Protein AF-U2HHN0-F1 (afdb_monomer_lite)

Radius of gyration: 16.32 Å; chains: 1; bounding box: 42×35×41 Å

Foldseek 3Di:
DQDAFLCLVASVCLVVQVVCVVVVHFGPCVVVVLLVVLLVCQQVVVAALSPDPDSSSSNLLVVLLCQQCVPVLVHNCLVVQLVVVVVVVVVVVVPDDDDDDDDPVPPPDDPDRARLVVLLVSQLSSCVSSLENCLVVCSSRCNQPADWDWGDDVDIGIHHHHPVSSVVSNVSSVVSVGHHRPDRSSPDDD

Secondary structure (DSSP, 8-state):
----TT-TTTTTHHHHHHHHHHTTPPPHHHHTTHHHHHIIIIITTT--GGG-S-HHHHHHHHHHHHHHHHTTT--TTHHHHHHHHHHHHHHHHTT------S-TTSSTTSS---HHHHHHHHHHHHHHHHTB--HHHHHHTTTT--EEEEEESSSEEEEEE-HHHHHHHHHHHHTTTPBPPSS-GGG---

Organism: NCBI:txid1346330

InterPro domains:
  IPR031161 Peptidase family M60 domain [PF13402] (3-142)
  IPR031161 Peptidase family M60 domain [PS51723] (1-70)
  IPR042279 Peptidase M60, enhancin-like domain 3 [G3DSA:1.10.390.30] (1-190)

pLDDT: mean 88.91, std 15.37, range [38.66, 98.62]

Structure (mmCIF, N/CA/C/O backbone):
data_AF-U2HHN0-F1
#
_entry.id   AF-U2HHN0-F1
#
loop_
_atom_site.group_PDB
_atom_site.id
_atom_site.type_symbol
_atom_site.label_atom_id
_atom_site.label_alt_id
_atom_site.label_comp_id
_atom_site.label_asym_id
_atom_site.label_entity_id
_atom_site.label_seq_id
_atom_site.pdbx_PDB_ins_code
_atom_site.Cartn_x
_atom_site.Cartn_y
_atom_site.Cartn_z
_atom_site.occupancy
_atom_site.B_iso_or_equiv
_atom_site.auth_seq_id
_atom_site.auth_comp_id
_atom_site.auth_asym_id
_atom_site.auth_atom_id
_atom_site.pdbx_PDB_model_num
ATOM 1 N N . MET A 1 1 ? 12.472 -4.824 2.414 1.00 63.22 1 MET A N 1
ATOM 2 C CA . MET A 1 1 ? 12.508 -3.750 3.436 1.00 63.22 1 MET A CA 1
ATOM 3 C C . MET A 1 1 ? 11.215 -2.965 3.314 1.00 63.22 1 MET A C 1
ATOM 5 O O . MET A 1 1 ? 10.814 -2.698 2.191 1.00 63.22 1 MET A O 1
ATOM 9 N N . PHE A 1 2 ? 10.561 -2.623 4.426 1.00 73.75 2 PHE A N 1
ATOM 10 C CA . PHE A 1 2 ? 9.357 -1.779 4.438 1.00 73.75 2 PHE A CA 1
ATOM 11 C C . PHE A 1 2 ? 9.736 -0.289 4.480 1.00 73.75 2 PHE A C 1
ATOM 13 O O . PHE A 1 2 ? 9.427 0.418 5.430 1.00 73.75 2 PHE A O 1
ATOM 20 N N . ASN A 1 3 ? 10.536 0.131 3.502 1.00 75.38 3 ASN A N 1
ATOM 21 C CA . ASN A 1 3 ? 10.875 1.520 3.198 1.00 75.38 3 ASN A CA 1
ATOM 22 C C . ASN A 1 3 ? 11.617 1.523 1.848 1.00 75.38 3 ASN A C 1
ATOM 24 O O . ASN A 1 3 ? 12.488 0.674 1.630 1.00 75.38 3 ASN A O 1
ATOM 28 N N . TRP A 1 4 ? 11.263 2.434 0.949 1.00 82.00 4 TRP A N 1
ATOM 29 C CA . TRP A 1 4 ? 11.909 2.662 -0.347 1.00 82.00 4 TRP A CA 1
ATOM 30 C C . TRP A 1 4 ? 11.701 4.120 -0.768 1.00 82.00 4 TRP A C 1
ATOM 32 O O . TRP A 1 4 ? 10.911 4.819 -0.141 1.00 82.00 4 TRP A O 1
ATOM 42 N N . GLY A 1 5 ? 12.402 4.587 -1.808 1.00 78.19 5 GLY A N 1
ATOM 43 C CA . GLY A 1 5 ? 12.304 5.984 -2.247 1.00 78.19 5 GLY A CA 1
ATOM 44 C C . GLY A 1 5 ? 10.850 6.426 -2.451 1.00 78.19 5 GLY A C 1
ATOM 45 O O . GLY A 1 5 ? 10.124 5.800 -3.224 1.00 78.19 5 GLY A O 1
ATOM 46 N N . GLY A 1 6 ? 10.433 7.468 -1.728 1.00 75.69 6 GLY A N 1
ATOM 47 C CA . GLY A 1 6 ? 9.062 7.980 -1.668 1.00 75.69 6 GLY A CA 1
ATOM 48 C C . GLY A 1 6 ? 8.271 7.588 -0.410 1.00 75.69 6 GLY A C 1
ATOM 49 O O . GLY A 1 6 ? 7.128 8.033 -0.270 1.00 75.69 6 GLY A O 1
ATOM 50 N N . LEU A 1 7 ? 8.844 6.779 0.492 1.00 83.12 7 LEU A N 1
ATOM 51 C CA . LEU A 1 7 ? 8.233 6.357 1.760 1.00 83.12 7 LEU A CA 1
ATOM 52 C C . LEU A 1 7 ? 8.934 6.881 3.023 1.00 83.12 7 LEU A C 1
ATOM 54 O O . LEU A 1 7 ? 8.451 6.578 4.118 1.00 83.12 7 LEU A O 1
ATOM 58 N N . GLY A 1 8 ? 10.003 7.676 2.910 1.00 74.75 8 GLY A N 1
ATOM 59 C CA . GLY A 1 8 ? 10.789 8.162 4.049 1.00 74.75 8 GLY A CA 1
ATOM 60 C C . GLY A 1 8 ? 9.949 8.835 5.140 1.00 74.75 8 GLY A C 1
ATOM 61 O O . GLY A 1 8 ? 10.178 8.599 6.325 1.00 74.75 8 GLY A O 1
ATOM 62 N N . GLU A 1 9 ? 8.921 9.583 4.735 1.00 78.69 9 GLU A N 1
ATOM 63 C CA . GLU A 1 9 ? 7.975 10.279 5.624 1.00 78.69 9 GLU A CA 1
ATOM 64 C C . GLU A 1 9 ? 6.594 9.608 5.711 1.00 78.69 9 GLU A C 1
ATOM 66 O O . GLU A 1 9 ? 5.670 10.143 6.322 1.00 78.69 9 GLU A O 1
ATOM 71 N N . VAL A 1 10 ? 6.421 8.445 5.081 1.00 84.50 10 VAL A N 1
ATOM 72 C CA . VAL A 1 10 ? 5.138 7.732 5.019 1.00 84.50 10 VAL A CA 1
ATOM 73 C C . VAL A 1 10 ? 5.180 6.494 5.908 1.00 84.50 10 VAL A C 1
ATOM 75 O O . VAL A 1 10 ? 4.374 6.368 6.827 1.00 84.50 10 VAL A O 1
ATOM 78 N N . SER A 1 11 ? 6.125 5.572 5.684 1.00 82.75 11 SER A N 1
ATOM 79 C CA . SER A 1 11 ? 6.101 4.249 6.331 1.00 82.75 11 SER A CA 1
ATOM 80 C C . SER A 1 11 ? 6.275 4.309 7.849 1.00 82.75 11 SER A C 1
ATOM 82 O O . SER A 1 11 ? 5.738 3.471 8.570 1.00 82.75 11 SER A O 1
ATOM 84 N N . ASN A 1 12 ? 6.994 5.314 8.352 1.00 84.94 12 ASN A N 1
ATOM 85 C CA . ASN A 1 12 ? 7.186 5.542 9.784 1.00 84.94 12 ASN A CA 1
ATOM 86 C C . ASN A 1 12 ? 5.882 5.944 10.494 1.00 84.94 12 ASN A C 1
ATOM 88 O O . ASN A 1 12 ? 5.679 5.574 11.650 1.00 84.94 12 ASN A O 1
ATOM 92 N N . ASN A 1 13 ? 4.976 6.642 9.803 1.00 91.12 13 ASN A N 1
ATOM 93 C CA . ASN A 1 13 ? 3.704 7.074 10.378 1.00 91.12 13 ASN A CA 1
ATOM 94 C C . ASN A 1 13 ? 2.740 5.907 10.641 1.00 91.12 13 ASN A C 1
ATOM 96 O O . ASN A 1 13 ? 1.817 6.073 11.433 1.00 91.12 13 ASN A O 1
ATOM 100 N N . LEU A 1 14 ? 2.976 4.715 10.076 1.00 92.56 14 LEU A N 1
ATOM 101 C CA . LEU A 1 14 ? 2.225 3.506 10.434 1.00 92.56 14 LEU A CA 1
ATOM 102 C C . LEU A 1 14 ? 2.302 3.228 11.945 1.00 92.56 14 LEU A C 1
ATOM 104 O O . LEU A 1 14 ? 1.287 2.969 12.590 1.00 92.56 14 LEU A O 1
ATOM 108 N N . PHE A 1 15 ? 3.501 3.342 12.522 1.00 93.06 15 PHE A N 1
ATOM 109 C CA . PHE A 1 15 ? 3.710 3.160 13.958 1.00 93.06 15 PHE A CA 1
ATOM 110 C C . PHE A 1 15 ? 3.057 4.283 14.767 1.00 93.06 15 PHE A C 1
ATOM 112 O O . PHE A 1 15 ? 2.483 4.028 15.823 1.00 93.06 15 PHE A O 1
ATOM 119 N N . SER A 1 16 ? 3.100 5.519 14.261 1.00 93.75 16 SER A N 1
ATOM 120 C CA . SER A 1 16 ? 2.429 6.657 14.892 1.00 93.75 16 SER A CA 1
ATOM 121 C C . SER A 1 16 ? 0.918 6.444 14.975 1.00 93.75 16 SER A C 1
ATOM 123 O O . SER A 1 16 ? 0.351 6.632 16.047 1.00 93.75 16 SER A O 1
ATOM 125 N N . LEU A 1 17 ? 0.272 5.985 13.894 1.00 94.88 17 LEU A N 1
ATOM 126 C CA . LEU A 1 17 ? -1.161 5.671 13.908 1.00 94.88 17 LEU A CA 1
ATOM 127 C C . LEU A 1 17 ? -1.489 4.544 14.892 1.00 94.88 17 LEU A C 1
ATOM 129 O O . LEU A 1 17 ? -2.453 4.662 15.649 1.00 94.88 17 LEU A O 1
ATOM 133 N N . TYR A 1 18 ? -0.658 3.497 14.936 1.00 92.81 18 TYR A N 1
ATOM 134 C CA . TYR A 1 18 ? -0.809 2.401 15.893 1.00 92.81 18 TYR A CA 1
ATOM 135 C C . TYR A 1 18 ? -0.787 2.898 17.342 1.00 92.81 18 TYR A C 1
ATOM 137 O O . TYR A 1 18 ? -1.695 2.594 18.116 1.00 92.81 18 TYR A O 1
ATOM 145 N N . VAL A 1 19 ? 0.202 3.720 17.703 1.00 94.25 19 VAL A N 1
ATOM 146 C CA . VAL A 1 19 ? 0.313 4.293 19.053 1.00 94.25 19 VAL A CA 1
ATOM 147 C C . VAL A 1 19 ? -0.873 5.208 19.364 1.00 94.25 19 VAL A C 1
ATOM 149 O O . VAL A 1 19 ? -1.491 5.058 20.417 1.00 94.25 19 VAL A O 1
ATOM 152 N N . THR A 1 20 ? -1.243 6.112 18.455 1.00 93.50 20 THR A N 1
ATOM 153 C CA . THR A 1 20 ? -2.389 7.017 18.641 1.00 93.50 20 THR A CA 1
ATOM 154 C C . THR A 1 20 ? -3.674 6.242 18.928 1.00 93.50 20 THR A C 1
ATOM 156 O O . THR A 1 20 ? -4.353 6.525 19.919 1.00 93.50 20 THR A O 1
ATOM 159 N N . ARG A 1 21 ? -3.968 5.216 18.123 1.00 93.81 21 ARG A N 1
ATOM 160 C CA . ARG A 1 21 ? -5.169 4.394 18.292 1.00 93.81 21 ARG A CA 1
ATOM 161 C C . ARG A 1 21 ? -5.117 3.517 19.540 1.00 93.81 21 ARG A C 1
ATOM 163 O O . ARG A 1 21 ? -6.152 3.309 20.166 1.00 93.81 21 ARG A O 1
ATOM 170 N N . SER A 1 22 ? -3.930 3.066 19.957 1.00 93.06 22 SER A N 1
ATOM 171 C CA . SER A 1 22 ? -3.757 2.316 21.212 1.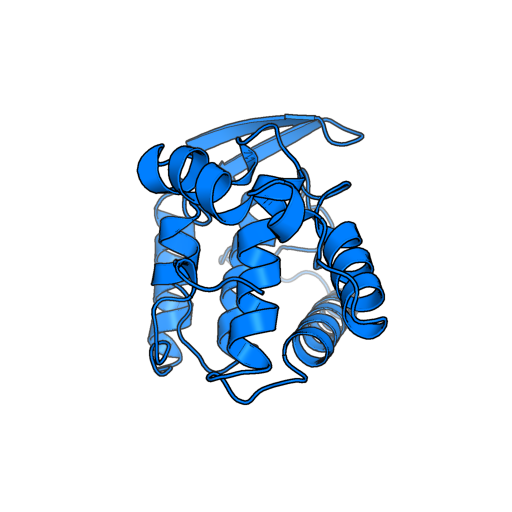00 93.06 22 SER A CA 1
ATOM 172 C C . SER A 1 22 ? -4.127 3.126 22.462 1.00 93.06 22 SER A C 1
ATOM 174 O O . SER A 1 22 ? -4.481 2.547 23.484 1.00 93.06 22 SER A O 1
ATOM 176 N N . PHE A 1 23 ? -4.104 4.460 22.366 1.00 94.56 23 PHE A N 1
ATOM 177 C CA . PHE A 1 23 ? -4.587 5.380 23.399 1.00 94.56 23 PHE A CA 1
ATOM 178 C C . PHE A 1 23 ? -6.033 5.848 23.174 1.00 94.56 23 PHE A C 1
ATOM 180 O O . PHE A 1 23 ? -6.445 6.844 23.763 1.00 94.56 23 PHE A O 1
ATOM 187 N N . ASN A 1 24 ? -6.800 5.158 22.323 1.00 93.31 24 ASN A N 1
ATOM 188 C CA . ASN A 1 24 ? -8.188 5.485 21.985 1.00 93.31 24 ASN A CA 1
ATOM 189 C C . ASN A 1 24 ? -8.381 6.885 21.373 1.00 93.31 24 ASN A C 1
ATOM 191 O O . ASN A 1 24 ? -9.491 7.418 21.392 1.00 93.31 24 ASN A O 1
ATOM 195 N N . ASN A 1 25 ? -7.326 7.473 20.805 1.00 95.50 25 ASN A N 1
ATOM 196 C CA . ASN A 1 25 ? -7.433 8.722 20.062 1.00 95.50 25 ASN A CA 1
ATOM 197 C C . ASN A 1 25 ? -7.781 8.435 18.594 1.00 95.50 25 ASN A C 1
ATOM 199 O O . ASN A 1 25 ? -7.335 7.414 18.053 1.00 95.50 25 ASN A O 1
ATOM 203 N N . PRO A 1 26 ? -8.532 9.329 17.929 1.00 93.81 26 PRO A N 1
ATOM 204 C CA . PRO A 1 26 ? -8.746 9.229 16.492 1.00 93.81 26 PRO A CA 1
ATOM 205 C C . PRO A 1 26 ? -7.405 9.312 15.756 1.00 93.81 26 PRO A C 1
ATOM 207 O O . PRO A 1 26 ? -6.495 10.047 16.152 1.00 93.81 26 PRO A O 1
ATOM 210 N N . THR A 1 27 ? -7.252 8.533 14.688 1.00 96.56 27 THR A N 1
ATOM 211 C CA . THR A 1 27 ? -6.043 8.603 13.870 1.00 96.56 27 THR A CA 1
ATOM 212 C C . THR A 1 27 ? -6.050 9.867 13.027 1.00 96.56 27 THR A C 1
ATOM 214 O O . THR A 1 27 ? -7.090 10.331 12.558 1.00 96.56 27 THR A O 1
ATOM 217 N N . ARG A 1 28 ? -4.856 10.405 12.763 1.00 95.12 28 ARG A N 1
ATOM 218 C CA . ARG A 1 28 ? -4.706 11.626 11.965 1.00 95.12 28 ARG A CA 1
ATOM 219 C C . ARG A 1 28 ? -5.345 11.510 10.578 1.00 95.12 28 ARG A C 1
ATOM 221 O O . ARG A 1 28 ? -5.927 12.476 10.102 1.00 95.12 28 ARG A O 1
ATOM 228 N N . ILE A 1 29 ? -5.276 10.329 9.959 1.00 97.12 29 ILE A N 1
ATOM 229 C CA . ILE A 1 29 ? -5.897 10.077 8.652 1.00 97.12 29 ILE A CA 1
ATOM 230 C C . ILE A 1 29 ? -7.434 10.092 8.705 1.00 97.12 29 ILE A C 1
ATOM 232 O O . ILE A 1 29 ? -8.065 10.461 7.715 1.00 97.12 29 ILE A O 1
ATOM 236 N N . SER A 1 30 ? -8.036 9.735 9.845 1.00 96.44 30 SER A N 1
ATOM 237 C CA . SER A 1 30 ? -9.480 9.840 10.071 1.00 96.44 30 SER A CA 1
ATOM 238 C C . SER A 1 30 ? -9.877 11.304 10.283 1.00 96.44 30 SER A C 1
ATOM 240 O O . SER A 1 30 ? -10.727 11.826 9.562 1.00 96.44 30 SER A O 1
ATOM 242 N N . GLU A 1 31 ? -9.171 12.022 11.166 1.00 96.94 31 GLU A N 1
ATOM 243 C CA . GLU A 1 31 ? -9.446 13.438 11.473 1.00 96.94 31 GLU A CA 1
ATOM 244 C C . GLU A 1 31 ? -9.306 14.365 10.258 1.00 96.94 31 GLU A C 1
ATOM 246 O O . GLU A 1 31 ? -10.073 15.313 10.097 1.00 96.94 31 GLU A O 1
ATOM 251 N N . GLN A 1 32 ? -8.329 14.097 9.391 1.00 96.56 32 GLN A N 1
ATOM 252 C CA . GLN A 1 32 ? -8.065 14.898 8.194 1.00 96.56 32 GLN A CA 1
ATOM 253 C C . GLN A 1 32 ? -8.883 14.447 6.972 1.00 96.56 32 GLN A C 1
ATOM 255 O O . GLN A 1 32 ? -8.819 15.086 5.921 1.00 96.56 32 GLN A O 1
ATOM 260 N N . GLY A 1 33 ? -9.663 13.365 7.087 1.00 97.69 33 GLY A N 1
ATOM 261 C CA . GLY A 1 33 ? -10.465 12.827 5.987 1.00 97.69 33 GLY A CA 1
ATOM 262 C C . GLY A 1 33 ? -9.639 12.173 4.874 1.00 97.69 33 GLY A C 1
ATOM 263 O O . GLY A 1 33 ? -10.113 12.084 3.736 1.00 97.69 33 GLY A O 1
ATOM 264 N N . ASN A 1 34 ? -8.428 11.693 5.183 1.00 98.25 34 ASN A N 1
ATOM 265 C CA . ASN A 1 34 ? -7.489 11.174 4.189 1.00 98.25 34 ASN A CA 1
ATOM 266 C C . ASN A 1 34 ? -8.011 9.945 3.441 1.00 98.25 34 ASN A C 1
ATOM 268 O O . ASN A 1 34 ? -7.653 9.752 2.286 1.00 98.25 34 ASN A O 1
ATOM 272 N N . TYR A 1 35 ? -8.889 9.131 4.036 1.00 98.38 35 TYR A N 1
ATOM 273 C CA . TYR A 1 35 ? -9.512 8.006 3.324 1.00 98.38 35 TYR A CA 1
ATOM 274 C C . TYR A 1 35 ? -10.245 8.456 2.058 1.00 98.38 35 TYR A C 1
ATOM 276 O O . TYR A 1 35 ? -10.087 7.863 0.988 1.00 98.38 35 TYR A O 1
ATOM 284 N N . LYS A 1 36 ? -11.024 9.538 2.172 1.00 98.12 36 LYS A N 1
ATOM 285 C CA . LYS A 1 36 ? -11.777 10.105 1.054 1.00 98.12 36 LYS A CA 1
ATOM 286 C C . LYS A 1 36 ? -10.828 10.725 0.033 1.00 98.12 36 LYS A C 1
ATOM 288 O O . LYS A 1 36 ? -10.924 10.408 -1.149 1.00 98.12 36 LYS A O 1
ATOM 293 N N . THR A 1 37 ? -9.893 11.562 0.481 1.00 98.06 37 THR A N 1
ATOM 294 C CA . THR A 1 37 ? -8.978 12.259 -0.433 1.00 98.06 37 THR A CA 1
ATOM 295 C C . THR A 1 37 ? -8.007 11.307 -1.123 1.00 98.06 37 THR A C 1
ATOM 297 O O . THR A 1 37 ? -7.728 11.500 -2.301 1.00 98.06 37 THR A O 1
ATOM 300 N N . ALA A 1 38 ? -7.540 10.249 -0.454 1.00 98.12 38 ALA A N 1
ATOM 301 C CA . ALA A 1 38 ? -6.720 9.209 -1.068 1.00 98.12 38 ALA A CA 1
ATOM 302 C C . ALA A 1 38 ? -7.496 8.459 -2.155 1.00 98.12 38 ALA A C 1
ATOM 304 O O . ALA A 1 38 ? -6.960 8.226 -3.234 1.00 98.12 38 ALA A O 1
ATOM 305 N N . LYS A 1 39 ? -8.770 8.127 -1.918 1.00 98.19 39 LYS A N 1
ATOM 306 C CA . LYS A 1 39 ? -9.619 7.525 -2.952 1.00 98.19 39 LYS A CA 1
ATOM 307 C C . LYS A 1 39 ? -9.786 8.456 -4.157 1.00 98.19 39 LYS A C 1
ATOM 309 O O . LYS A 1 39 ? -9.496 8.044 -5.274 1.00 98.19 39 LYS A O 1
ATOM 314 N N . GLU A 1 40 ? -10.183 9.705 -3.928 1.00 98.25 40 GLU A N 1
ATOM 315 C CA . GLU A 1 40 ? -10.438 10.680 -4.999 1.00 98.25 40 GLU A CA 1
ATOM 316 C C . GLU A 1 40 ? -9.171 11.016 -5.804 1.00 98.25 40 GLU A C 1
ATOM 318 O O . GLU A 1 40 ? -9.214 11.117 -7.028 1.00 98.25 40 GLU A O 1
ATOM 323 N N . LYS A 1 41 ? -8.025 11.185 -5.137 1.00 98.19 41 LYS A N 1
ATOM 324 C CA . LYS A 1 41 ? -6.779 11.591 -5.802 1.00 98.19 41 LYS A CA 1
ATOM 325 C C . LYS A 1 41 ? -6.000 10.425 -6.394 1.00 98.19 41 LYS A C 1
ATOM 327 O O . LYS A 1 41 ? -5.492 10.554 -7.502 1.00 98.19 41 LYS A O 1
ATOM 332 N N . ILE A 1 42 ? -5.888 9.310 -5.670 1.00 98.38 42 ILE A N 1
ATOM 333 C CA . ILE A 1 42 ? -5.033 8.185 -6.071 1.00 98.38 42 ILE A CA 1
ATOM 334 C C . ILE A 1 42 ? -5.826 7.189 -6.913 1.00 98.38 42 ILE A C 1
ATOM 336 O O . ILE A 1 42 ? -5.452 6.924 -8.053 1.00 98.38 42 ILE A O 1
ATOM 340 N N . ILE A 1 43 ? -6.932 6.666 -6.372 1.00 98.19 43 ILE A N 1
ATOM 341 C CA . ILE A 1 43 ? -7.709 5.605 -7.031 1.00 98.19 43 ILE A CA 1
ATOM 342 C C . ILE A 1 43 ? -8.456 6.169 -8.243 1.00 98.19 43 ILE A C 1
ATOM 344 O O . ILE A 1 43 ? -8.257 5.705 -9.367 1.00 98.19 43 ILE A O 1
ATOM 348 N N . ASP A 1 44 ? -9.288 7.192 -8.036 1.00 98.12 44 ASP A N 1
ATOM 349 C CA . ASP A 1 44 ? -10.097 7.775 -9.112 1.00 98.12 44 ASP A CA 1
ATOM 350 C C . ASP A 1 44 ? -9.215 8.551 -10.106 1.00 98.12 44 ASP A C 1
ATOM 352 O O . ASP A 1 44 ? -9.464 8.529 -11.315 1.00 98.12 44 ASP A O 1
ATOM 356 N N . GLY A 1 45 ? -8.133 9.163 -9.610 1.00 97.50 45 GLY A N 1
ATOM 357 C CA . GLY A 1 45 ? -7.100 9.807 -10.423 1.00 97.50 45 GLY A CA 1
ATOM 358 C C . GLY A 1 45 ? -6.206 8.840 -11.209 1.00 97.50 45 GLY A C 1
ATOM 359 O O . GLY A 1 45 ? -5.520 9.281 -12.130 1.00 97.50 45 GLY A O 1
ATOM 360 N N . LYS A 1 46 ? -6.233 7.533 -10.898 1.00 97.69 46 LYS A N 1
ATOM 361 C CA . LYS A 1 46 ? -5.446 6.469 -11.555 1.00 97.69 46 LYS A CA 1
ATOM 362 C C . LYS A 1 46 ? -3.942 6.756 -11.615 1.00 97.69 46 LYS A C 1
ATOM 364 O O . LYS A 1 46 ? -3.281 6.452 -12.609 1.00 97.69 46 LYS A O 1
ATOM 369 N N . ILE A 1 47 ? -3.406 7.340 -10.550 1.00 97.38 47 ILE A N 1
ATOM 370 C CA . ILE A 1 47 ? -1.972 7.606 -10.401 1.00 97.38 47 ILE A CA 1
ATOM 371 C C . ILE A 1 47 ? -1.324 6.541 -9.516 1.00 97.38 47 ILE A C 1
ATOM 373 O O . ILE A 1 47 ? -2.001 5.846 -8.756 1.00 97.38 47 ILE A O 1
ATOM 377 N N . SER A 1 48 ? 0.004 6.428 -9.565 1.00 97.38 48 SER A N 1
ATOM 378 C CA . SER A 1 48 ? 0.727 5.745 -8.491 1.00 97.38 48 SER A CA 1
ATOM 379 C C . SER A 1 48 ? 0.499 6.488 -7.177 1.00 97.38 48 SER A C 1
ATOM 381 O O . SER A 1 48 ? 0.611 7.715 -7.151 1.00 97.38 48 SER A O 1
ATOM 383 N N . PHE A 1 49 ? 0.257 5.779 -6.069 1.00 96.50 49 PHE A N 1
ATOM 384 C CA . PHE A 1 49 ? 0.191 6.435 -4.759 1.00 96.50 49 PHE A CA 1
ATOM 385 C C . PHE A 1 49 ? 1.457 7.265 -4.474 1.00 96.50 49 PHE A C 1
ATOM 387 O O . PHE A 1 49 ? 1.354 8.330 -3.881 1.00 96.50 49 PHE A O 1
ATOM 394 N N . LEU A 1 50 ? 2.634 6.851 -4.966 1.00 95.69 50 LEU A N 1
ATOM 395 C CA . LEU A 1 50 ? 3.893 7.596 -4.809 1.00 95.69 50 LEU A CA 1
ATOM 396 C C . LEU A 1 50 ? 3.874 8.992 -5.454 1.00 95.69 50 LEU A C 1
ATOM 398 O O . LEU A 1 50 ? 4.703 9.824 -5.097 1.00 95.69 50 LEU A O 1
ATOM 402 N N . GLN A 1 51 ? 2.958 9.251 -6.389 1.00 95.44 51 GLN A N 1
ATOM 403 C CA . GLN A 1 51 ? 2.809 10.549 -7.045 1.00 95.44 51 GLN A CA 1
ATOM 404 C C . GLN A 1 51 ? 1.909 11.517 -6.262 1.00 95.44 51 GLN A C 1
ATOM 406 O O . GLN A 1 51 ? 1.895 12.705 -6.585 1.00 95.44 51 GLN A O 1
ATOM 411 N N . ASP A 1 52 ? 1.155 11.054 -5.255 1.00 96.31 52 ASP A N 1
ATOM 412 C CA . ASP A 1 52 ? 0.355 11.962 -4.431 1.00 96.31 52 ASP A CA 1
ATOM 413 C C . ASP A 1 52 ? 1.269 12.753 -3.480 1.00 96.31 52 ASP A C 1
ATOM 415 O O . ASP A 1 52 ? 2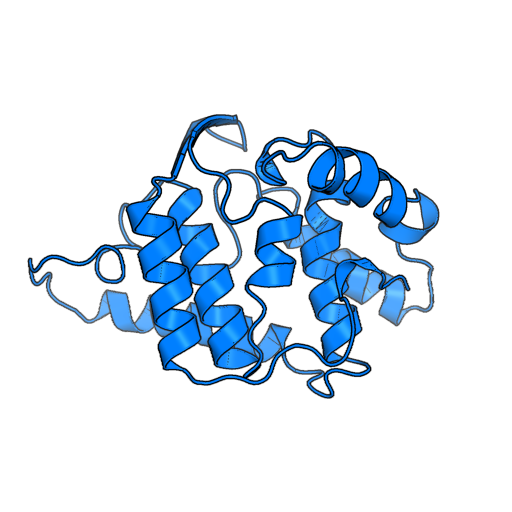.060 12.157 -2.745 1.00 96.31 52 ASP A O 1
ATOM 419 N N . PRO A 1 53 ? 1.189 14.094 -3.453 1.00 93.88 53 PRO A N 1
ATOM 420 C CA . PRO A 1 53 ? 2.092 14.898 -2.638 1.00 93.88 53 PRO A CA 1
ATOM 421 C C . PRO A 1 53 ? 1.829 14.741 -1.135 1.00 93.88 53 PRO A C 1
ATOM 423 O O . PRO A 1 53 ? 2.739 14.947 -0.333 1.00 93.88 53 PRO A O 1
ATOM 426 N N . ASP A 1 54 ? 0.623 14.346 -0.724 1.00 94.75 54 ASP A N 1
ATOM 427 C CA . ASP A 1 54 ? 0.264 14.223 0.684 1.00 94.75 54 ASP A CA 1
ATOM 428 C C . ASP A 1 54 ? 0.713 12.865 1.240 1.00 94.75 54 ASP A C 1
ATOM 430 O O . ASP A 1 54 ? 0.242 11.793 0.848 1.00 94.75 54 ASP A O 1
ATOM 434 N N . VAL A 1 55 ? 1.642 12.914 2.193 1.00 93.56 55 VAL A N 1
ATOM 435 C CA . VAL A 1 55 ? 2.174 11.730 2.880 1.00 93.56 55 VAL A CA 1
ATOM 436 C C . VAL A 1 55 ? 1.086 10.926 3.600 1.00 93.56 55 VAL A C 1
ATOM 438 O O . VAL A 1 55 ? 1.198 9.705 3.702 1.00 93.56 55 VAL A O 1
ATOM 441 N N . PHE A 1 56 ? 0.002 11.566 4.048 1.00 96.12 56 PHE A N 1
ATOM 442 C CA . PHE A 1 56 ? -1.092 10.892 4.744 1.00 96.12 56 PHE A CA 1
ATOM 443 C C . PHE A 1 56 ? -2.056 10.197 3.784 1.00 96.12 56 PHE A C 1
ATOM 445 O O . PHE A 1 56 ? -2.548 9.124 4.121 1.00 96.12 56 PHE A O 1
ATOM 452 N N . ASN A 1 57 ? -2.252 10.705 2.560 1.00 97.69 57 ASN A N 1
ATOM 453 C CA . ASN A 1 57 ? -2.970 9.952 1.521 1.00 97.69 57 ASN A CA 1
ATOM 454 C C . ASN A 1 57 ? -2.189 8.695 1.121 1.00 97.69 57 ASN A C 1
ATOM 456 O O . ASN A 1 57 ? -2.770 7.620 0.979 1.00 97.69 57 ASN A O 1
ATOM 460 N N . ARG A 1 58 ? -0.860 8.816 1.002 1.00 96.75 58 ARG A N 1
ATOM 461 C CA . ARG A 1 58 ? 0.050 7.692 0.729 1.00 96.75 58 ARG A CA 1
ATOM 462 C C . ARG A 1 58 ? 0.059 6.639 1.835 1.00 96.75 58 ARG A C 1
ATOM 464 O O . ARG A 1 58 ? 0.318 5.471 1.558 1.00 96.75 58 ARG A O 1
ATOM 471 N N . LEU A 1 59 ? -0.235 7.037 3.073 1.00 97.25 59 LEU A N 1
ATOM 472 C CA . LEU A 1 59 ? -0.297 6.146 4.231 1.00 97.25 59 LEU A CA 1
ATOM 473 C C . LEU A 1 59 ? -1.568 5.280 4.263 1.00 97.25 59 LEU A C 1
ATOM 475 O O . LEU A 1 59 ? -1.521 4.161 4.776 1.00 97.25 59 LEU A O 1
ATOM 479 N N . VAL A 1 60 ? -2.681 5.767 3.702 1.00 98.38 60 VAL A N 1
ATOM 480 C CA . VAL A 1 60 ? -3.993 5.089 3.719 1.00 98.38 60 VAL A CA 1
ATOM 481 C C . VAL A 1 60 ? -3.936 3.610 3.316 1.00 98.38 60 VAL A C 1
ATOM 483 O O . VAL A 1 60 ? -4.416 2.795 4.105 1.00 98.38 60 VAL A O 1
ATOM 486 N N . PRO A 1 61 ? -3.350 3.204 2.167 1.00 98.31 61 PRO A N 1
ATOM 487 C CA . PRO A 1 61 ? -3.329 1.792 1.786 1.00 98.31 61 PRO A CA 1
ATOM 488 C C . PRO A 1 61 ? -2.619 0.903 2.813 1.00 98.31 61 PRO A C 1
ATOM 490 O O . PRO A 1 61 ? -3.020 -0.236 3.031 1.00 98.31 61 PRO A O 1
ATOM 493 N N . PHE A 1 62 ? -1.585 1.407 3.486 1.00 98.06 62 PHE A N 1
ATOM 494 C CA . PHE A 1 62 ? -0.902 0.643 4.527 1.00 98.06 62 PHE A CA 1
ATOM 495 C C . PHE A 1 62 ? -1.790 0.504 5.767 1.00 98.06 62 PHE A C 1
ATOM 497 O O . PHE A 1 62 ? -1.987 -0.592 6.284 1.00 98.06 62 PHE A O 1
ATOM 504 N N . TRP A 1 63 ? -2.423 1.588 6.207 1.00 98.12 63 TRP A N 1
ATOM 505 C CA . TRP A 1 63 ? -3.313 1.504 7.360 1.00 98.12 63 TRP A CA 1
ATOM 506 C C . TRP A 1 63 ? -4.560 0.646 7.104 1.00 98.12 63 TRP A C 1
ATOM 508 O O . TRP A 1 63 ? -4.977 -0.110 7.974 1.00 98.12 63 TRP A O 1
ATOM 518 N N . GLN A 1 64 ? -5.114 0.647 5.893 1.00 98.44 64 GLN A N 1
ATOM 519 C CA . GLN A 1 64 ? -6.231 -0.239 5.548 1.00 98.44 64 GLN A CA 1
ATOM 520 C C . GLN A 1 64 ? -5.861 -1.729 5.600 1.00 98.44 64 GLN A C 1
ATOM 522 O O . GLN A 1 64 ? -6.727 -2.548 5.914 1.00 98.44 64 GLN A O 1
ATOM 527 N N . LEU A 1 65 ? -4.592 -2.098 5.367 1.00 98.31 65 LEU A N 1
ATOM 528 C CA . LEU A 1 65 ? -4.120 -3.463 5.630 1.00 98.31 65 LEU A CA 1
ATOM 529 C C . LEU A 1 65 ? -4.190 -3.782 7.129 1.00 98.31 65 LEU A C 1
ATOM 531 O O . LEU A 1 65 ? -4.699 -4.843 7.484 1.00 98.31 65 LEU A O 1
ATOM 535 N N . GLN A 1 66 ? -3.750 -2.861 7.999 1.00 97.44 66 GLN A N 1
ATOM 536 C CA . GLN A 1 66 ? -3.865 -3.018 9.456 1.00 97.44 66 GLN A CA 1
ATOM 537 C C . GLN A 1 66 ? -5.326 -3.263 9.854 1.00 97.44 66 GLN A C 1
ATOM 539 O O . GLN A 1 66 ? -5.616 -4.285 10.472 1.00 97.44 66 GLN A O 1
ATOM 544 N N . LEU A 1 67 ? -6.245 -2.382 9.437 1.00 97.81 67 LEU A N 1
ATOM 545 C CA . LEU A 1 67 ? -7.676 -2.476 9.762 1.00 97.81 67 LEU A CA 1
ATOM 546 C C . LEU A 1 67 ? -8.320 -3.766 9.249 1.00 97.81 67 LEU A C 1
ATOM 548 O O . LEU A 1 67 ? -9.148 -4.383 9.921 1.00 97.81 67 LEU A O 1
ATOM 552 N N . TYR A 1 68 ? -7.944 -4.196 8.045 1.00 98.56 68 TYR A N 1
ATOM 553 C CA . TYR A 1 68 ? -8.458 -5.435 7.485 1.00 98.56 68 TYR A CA 1
ATOM 554 C C . TYR A 1 68 ? -7.999 -6.637 8.300 1.00 98.56 68 TYR A C 1
ATOM 556 O O . TYR A 1 68 ? -8.822 -7.469 8.682 1.00 98.56 68 TYR A O 1
ATOM 564 N N . PHE A 1 69 ? -6.696 -6.745 8.555 1.00 98.25 69 PHE A N 1
ATOM 565 C CA . PHE A 1 69 ? -6.121 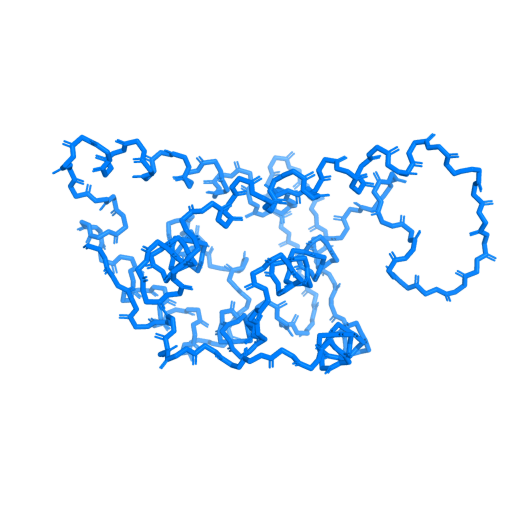-7.937 9.157 1.00 98.25 69 PHE A CA 1
ATOM 566 C C . PHE A 1 69 ? -6.408 -8.051 10.650 1.00 98.25 69 PHE A C 1
ATOM 568 O O . PHE A 1 69 ? -6.727 -9.148 11.098 1.00 98.25 69 PHE A O 1
ATOM 575 N N . GLU A 1 70 ? -6.431 -6.961 11.409 1.00 95.94 70 GLU A N 1
ATOM 576 C CA . GLU A 1 70 ? -6.897 -7.008 12.802 1.00 95.94 70 GLU A CA 1
ATOM 577 C C . GLU A 1 70 ? -8.401 -7.345 12.910 1.00 95.94 70 GLU A C 1
ATOM 579 O O . GLU A 1 70 ? -8.842 -7.912 13.907 1.00 95.94 70 GLU A O 1
ATOM 584 N N . GLY A 1 71 ? -9.186 -6.995 11.884 1.00 96.25 71 GLY A N 1
ATOM 585 C CA . GLY A 1 71 ? -10.632 -7.168 11.843 1.00 96.25 71 GLY A CA 1
ATOM 586 C C . GLY A 1 71 ? -11.053 -8.431 11.093 1.00 96.25 71 GLY A C 1
ATOM 587 O O . GLY A 1 71 ? -10.804 -9.565 11.507 1.00 96.25 71 GLY A O 1
ATOM 588 N N . VAL A 1 72 ? -11.742 -8.245 9.965 1.00 96.31 72 VAL A N 1
ATOM 589 C CA . VAL A 1 72 ? -12.356 -9.343 9.194 1.00 96.31 72 VAL A CA 1
ATOM 590 C C . VAL A 1 72 ? -11.341 -10.330 8.602 1.00 96.31 72 VAL A C 1
ATOM 592 O O . VAL A 1 72 ? -11.683 -11.483 8.335 1.00 96.31 72 VAL A O 1
ATOM 595 N N . GLY A 1 73 ? -10.096 -9.896 8.408 1.00 95.88 73 GLY A N 1
ATOM 596 C CA . GLY A 1 73 ? -8.979 -10.709 7.941 1.00 95.88 73 GLY A CA 1
ATOM 597 C C . GLY A 1 73 ? -8.468 -11.702 8.987 1.00 95.88 73 GLY A C 1
ATOM 598 O O . GLY A 1 73 ? -7.897 -12.718 8.584 1.00 95.88 73 GLY A O 1
ATOM 599 N N . LYS A 1 74 ? -8.738 -11.455 10.281 1.00 96.19 74 LYS A N 1
ATOM 600 C CA . LYS A 1 74 ? -8.399 -12.305 11.439 1.00 96.19 74 LYS A CA 1
ATOM 601 C C . LYS A 1 74 ? -6.922 -12.720 11.508 1.00 96.19 74 LYS A C 1
ATOM 603 O O . LYS A 1 74 ? -6.612 -13.871 11.799 1.00 96.19 74 LYS A O 1
ATOM 608 N N . ASN A 1 75 ? -6.027 -11.782 11.226 1.00 96.62 75 ASN A N 1
ATOM 609 C CA . ASN A 1 75 ? -4.579 -11.913 11.342 1.00 96.62 75 ASN A CA 1
ATOM 610 C C . ASN A 1 75 ? -3.967 -10.664 12.023 1.00 96.62 75 ASN A C 1
ATOM 612 O O . ASN A 1 75 ? -3.360 -9.836 11.345 1.00 96.62 75 ASN A O 1
ATOM 616 N N . PRO A 1 76 ? -4.136 -10.480 13.344 1.00 95.12 76 PRO A N 1
ATOM 617 C CA . PRO A 1 76 ? -3.632 -9.290 14.040 1.00 95.12 76 PRO A CA 1
ATOM 618 C C . PRO A 1 76 ? -2.101 -9.142 13.979 1.00 95.12 76 PRO A C 1
ATOM 620 O O . PRO A 1 76 ? -1.604 -8.020 14.050 1.00 95.12 76 PRO A O 1
ATOM 623 N N . ASP A 1 77 ? -1.366 -10.240 13.775 1.00 96.44 77 ASP A N 1
ATOM 624 C CA . ASP A 1 77 ? 0.098 -10.257 13.674 1.00 96.44 77 ASP A CA 1
ATOM 625 C C . ASP A 1 77 ? 0.617 -10.020 12.243 1.00 96.44 77 ASP A C 1
ATOM 627 O O . ASP A 1 77 ? 1.818 -10.107 11.991 1.00 96.44 77 ASP A O 1
ATOM 631 N N . PHE A 1 78 ? -0.253 -9.627 11.301 1.00 97.62 78 PHE A N 1
ATOM 632 C CA . PHE A 1 78 ? 0.115 -9.395 9.899 1.00 97.62 78 PHE A CA 1
ATOM 633 C C . PHE A 1 78 ? 1.358 -8.511 9.722 1.00 97.62 78 PHE A C 1
ATOM 635 O O . PHE A 1 78 ? 2.276 -8.879 8.990 1.00 97.62 78 PHE A O 1
ATOM 642 N N . TYR A 1 79 ? 1.398 -7.338 10.363 1.00 97.12 79 TYR A N 1
ATOM 643 C CA . TYR A 1 79 ? 2.556 -6.450 10.260 1.00 97.12 79 TYR A CA 1
ATOM 644 C C . TYR A 1 79 ? 3.801 -7.022 10.951 1.00 97.12 79 TYR A C 1
ATOM 646 O O . TYR A 1 79 ? 4.851 -7.030 10.304 1.00 97.12 79 TYR A O 1
ATOM 654 N N . PRO A 1 80 ? 3.733 -7.508 12.209 1.00 96.81 80 PRO A N 1
ATOM 655 C CA . PRO A 1 80 ? 4.832 -8.246 12.834 1.00 96.81 80 PRO A CA 1
ATOM 656 C C . PRO A 1 80 ? 5.458 -9.323 11.935 1.00 96.81 80 PRO A C 1
ATOM 658 O O . PRO A 1 80 ? 6.670 -9.269 11.694 1.00 96.81 80 PRO A O 1
ATOM 661 N N . ASP A 1 81 ? 4.639 -10.211 11.366 1.00 97.56 81 ASP A N 1
ATOM 662 C CA . ASP A 1 81 ? 5.075 -11.297 10.480 1.00 97.56 81 ASP A CA 1
ATOM 663 C C . ASP A 1 81 ? 5.687 -10.752 9.181 1.00 97.56 81 ASP A C 1
ATOM 665 O O . ASP A 1 81 ? 6.731 -11.214 8.715 1.00 97.56 81 ASP A O 1
ATOM 669 N N . LEU A 1 82 ? 5.084 -9.708 8.605 1.00 96.25 82 LEU A N 1
ATOM 670 C CA . LEU A 1 82 ? 5.586 -9.054 7.398 1.00 96.25 82 LEU A CA 1
ATOM 671 C C . LEU A 1 82 ? 6.974 -8.438 7.620 1.00 96.25 82 LEU A C 1
ATOM 673 O O . LEU A 1 82 ? 7.864 -8.549 6.771 1.00 96.25 82 LEU A O 1
ATOM 677 N N . PHE A 1 83 ? 7.184 -7.795 8.770 1.00 94.19 83 PHE A N 1
ATOM 678 C CA . PHE A 1 83 ? 8.485 -7.245 9.138 1.00 94.19 83 PHE A CA 1
ATOM 679 C C . PHE A 1 83 ? 9.517 -8.339 9.416 1.00 94.19 83 PHE A C 1
ATOM 681 O O . PHE A 1 83 ? 10.687 -8.157 9.066 1.00 94.19 83 PHE A O 1
ATOM 688 N N . GLU A 1 84 ? 9.122 -9.450 10.040 1.00 94.50 84 GLU A N 1
ATOM 689 C CA . GLU A 1 84 ? 9.994 -10.611 10.228 1.00 94.50 84 GLU A CA 1
ATOM 690 C C . GLU A 1 84 ? 10.455 -11.183 8.892 1.00 94.50 84 GLU A C 1
ATOM 692 O O . GLU A 1 84 ? 11.659 -11.337 8.672 1.00 94.50 84 GLU A O 1
ATOM 697 N N . GLU A 1 85 ? 9.531 -11.377 7.959 1.00 93.56 85 GLU A N 1
ATOM 698 C CA . GLU A 1 85 ? 9.850 -11.904 6.640 1.00 93.56 85 GLU A CA 1
ATOM 699 C C . GLU A 1 85 ? 10.800 -10.971 5.870 1.00 93.56 85 GLU A C 1
ATOM 701 O O . GLU A 1 85 ? 11.789 -11.418 5.285 1.00 93.56 85 GLU A O 1
ATOM 706 N N . PHE A 1 86 ? 10.625 -9.648 5.961 1.00 88.88 86 PHE A N 1
ATOM 707 C CA . PHE A 1 86 ? 11.603 -8.721 5.381 1.00 88.88 86 PHE A CA 1
ATOM 708 C C . PHE A 1 86 ? 12.998 -8.810 6.013 1.00 88.88 86 PHE A C 1
ATOM 710 O O . PHE A 1 86 ? 13.986 -8.607 5.298 1.00 88.88 86 PHE A O 1
ATOM 717 N N . ARG A 1 87 ? 13.112 -9.098 7.317 1.00 88.56 87 ARG A N 1
ATOM 718 C CA . ARG A 1 87 ? 14.413 -9.330 7.971 1.00 88.56 87 ARG A CA 1
ATOM 719 C C . ARG A 1 87 ? 15.035 -10.643 7.499 1.00 88.56 87 ARG A C 1
ATOM 721 O O . ARG A 1 87 ? 16.223 -10.665 7.179 1.00 88.56 87 ARG A O 1
ATOM 728 N N . ASN A 1 88 ? 14.240 -11.701 7.367 1.00 88.44 88 ASN A N 1
ATOM 729 C CA . ASN A 1 88 ? 14.696 -12.998 6.862 1.00 88.44 88 ASN A CA 1
ATOM 730 C C . ASN A 1 88 ? 15.198 -12.907 5.415 1.00 88.44 88 ASN A C 1
ATOM 732 O O . ASN A 1 88 ? 16.272 -13.428 5.094 1.00 88.44 88 ASN A O 1
ATOM 736 N N . GLN A 1 89 ? 14.498 -12.161 4.556 1.00 86.12 89 GLN A N 1
ATOM 737 C CA . GLN A 1 89 ? 14.945 -11.871 3.190 1.00 86.12 89 GLN A CA 1
ATOM 738 C C . GLN A 1 89 ? 16.276 -11.113 3.158 1.00 86.12 89 GLN A C 1
ATOM 740 O O . GLN A 1 89 ? 17.105 -11.371 2.286 1.00 86.12 89 GLN A O 1
ATOM 745 N N . ALA A 1 90 ? 16.501 -10.177 4.085 1.00 81.38 90 ALA A N 1
ATOM 746 C CA . ALA A 1 90 ? 17.765 -9.449 4.178 1.00 81.38 90 ALA A CA 1
ATOM 747 C C . ALA A 1 90 ? 18.916 -10.360 4.650 1.00 81.38 90 ALA A C 1
ATOM 749 O O . ALA A 1 90 ? 19.985 -10.360 4.039 1.00 81.38 90 ALA A O 1
ATOM 750 N N . ASN A 1 91 ? 18.676 -11.190 5.669 1.00 77.25 91 ASN A N 1
ATOM 751 C CA . ASN A 1 91 ? 19.657 -12.134 6.222 1.00 77.25 91 ASN A CA 1
ATOM 752 C C . ASN A 1 91 ? 20.015 -13.272 5.256 1.00 77.25 91 ASN A C 1
ATOM 754 O O . ASN A 1 91 ? 21.136 -13.773 5.255 1.00 77.25 91 ASN A O 1
ATOM 758 N N . SER A 1 92 ? 19.076 -13.694 4.412 1.00 73.88 92 SER A N 1
ATOM 759 C CA . SER A 1 92 ? 19.345 -14.727 3.406 1.00 73.88 92 SER A CA 1
ATOM 760 C C . SER A 1 92 ? 20.265 -14.209 2.296 1.00 73.88 92 SER A C 1
ATOM 762 O O . SER A 1 92 ? 21.048 -14.968 1.732 1.00 73.88 92 SER A O 1
ATOM 764 N N . LYS A 1 93 ? 20.226 -12.902 2.007 1.00 62.72 93 LYS A N 1
ATOM 765 C CA . LYS A 1 93 ? 21.029 -12.273 0.946 1.00 62.72 93 LYS A CA 1
ATOM 766 C C . LYS A 1 93 ? 22.487 -12.055 1.333 1.00 62.72 93 LYS A C 1
ATOM 768 O O . LYS A 1 93 ? 23.346 -12.133 0.462 1.00 62.72 93 LYS A O 1
ATOM 773 N N . SER A 1 94 ? 22.791 -11.835 2.613 1.00 55.91 94 SER A N 1
ATOM 774 C CA . SER A 1 94 ? 24.178 -11.701 3.083 1.00 55.91 94 SER A CA 1
ATOM 775 C C . SER A 1 94 ? 24.990 -13.000 2.970 1.00 55.91 94 SER A C 1
ATOM 777 O O . SER A 1 94 ? 26.216 -12.944 2.977 1.00 55.91 94 SER A O 1
ATOM 779 N N . ASN A 1 95 ? 24.329 -14.154 2.809 1.00 51.09 95 ASN A N 1
ATOM 780 C CA . ASN A 1 95 ? 24.962 -15.477 2.778 1.00 51.09 95 ASN A CA 1
ATOM 781 C C . ASN A 1 95 ? 25.141 -16.082 1.368 1.00 51.09 95 ASN A C 1
ATOM 783 O O . ASN A 1 95 ? 25.717 -17.163 1.242 1.00 51.09 95 ASN A O 1
ATOM 787 N N . VAL A 1 96 ? 24.690 -15.418 0.295 1.00 51.75 96 VAL A N 1
ATOM 788 C CA . VAL A 1 96 ? 24.765 -15.955 -1.078 1.00 51.75 96 VAL A CA 1
ATOM 789 C C . VAL A 1 96 ? 25.872 -15.255 -1.875 1.00 51.75 96 VAL A C 1
ATOM 791 O O . VAL A 1 96 ? 25.765 -14.077 -2.209 1.00 51.75 96 VAL A O 1
ATOM 794 N N . LYS A 1 97 ? 26.939 -15.993 -2.235 1.00 45.47 97 LYS A N 1
ATOM 795 C CA . LYS A 1 97 ? 27.886 -15.571 -3.286 1.00 45.47 97 LYS A CA 1
ATOM 796 C C . LYS A 1 97 ? 27.118 -15.457 -4.606 1.00 45.47 97 LYS A C 1
ATOM 798 O O . LYS A 1 97 ? 26.482 -16.420 -5.021 1.00 45.47 97 LYS A O 1
ATOM 803 N N . GLN A 1 98 ? 27.180 -14.280 -5.229 1.00 45.62 98 GLN A N 1
ATOM 804 C CA . GLN A 1 98 ? 26.450 -13.901 -6.443 1.00 45.62 98 GLN A CA 1
ATOM 805 C C . GLN A 1 98 ? 26.405 -15.016 -7.504 1.00 45.62 98 GLN A C 1
ATOM 807 O O . GLN A 1 98 ? 27.424 -15.346 -8.110 1.00 45.62 98 GLN A O 1
ATOM 812 N N . VAL A 1 99 ? 25.212 -15.550 -7.774 1.00 38.94 99 VAL A N 1
ATOM 813 C CA . VAL A 1 99 ? 24.937 -16.375 -8.958 1.00 38.94 99 VAL A CA 1
ATOM 814 C C . VAL A 1 99 ? 24.176 -15.512 -9.962 1.00 38.94 99 VAL A C 1
ATOM 816 O O . VAL A 1 99 ? 23.088 -15.021 -9.674 1.00 38.94 99 VAL A O 1
ATOM 819 N N . LYS A 1 100 ? 24.781 -15.318 -11.138 1.00 47.44 100 LYS A N 1
ATOM 820 C CA . LYS A 1 100 ? 24.202 -14.641 -12.305 1.00 47.44 100 LYS A CA 1
ATOM 821 C C . LYS A 1 100 ? 23.244 -15.584 -13.034 1.00 47.44 100 LYS A C 1
ATOM 823 O O . LYS A 1 100 ? 23.686 -16.311 -13.919 1.00 47.44 100 LYS A O 1
ATOM 828 N N . THR A 1 101 ? 21.953 -15.549 -12.724 1.00 38.66 101 THR A N 1
ATOM 829 C CA . THR A 1 101 ? 20.922 -16.106 -13.615 1.00 38.66 101 THR A CA 1
ATOM 830 C C . THR A 1 101 ? 19.638 -15.286 -13.536 1.00 38.66 101 THR A C 1
ATOM 832 O O . THR A 1 101 ? 19.138 -14.984 -12.460 1.00 38.66 101 THR A O 1
ATOM 835 N N . THR A 1 102 ? 19.141 -14.934 -14.716 1.00 45.53 102 THR A N 1
ATOM 836 C CA . THR A 1 102 ? 17.923 -14.189 -15.061 1.00 45.53 102 THR A CA 1
ATOM 837 C C . THR A 1 102 ? 16.701 -14.507 -14.193 1.00 45.53 102 THR A C 1
ATOM 839 O O . THR A 1 102 ? 16.137 -15.588 -14.332 1.00 45.53 102 THR A O 1
ATOM 842 N N . ASN A 1 103 ? 16.280 -13.557 -13.347 1.00 46.22 103 ASN A N 1
ATOM 843 C CA . ASN A 1 103 ? 14.887 -13.235 -12.990 1.00 46.22 103 ASN A CA 1
ATOM 844 C C . ASN A 1 103 ? 14.886 -12.115 -11.930 1.00 46.22 103 ASN A C 1
ATOM 846 O O . ASN A 1 103 ? 15.539 -12.218 -10.896 1.00 46.22 103 ASN A O 1
ATOM 850 N N . TRP A 1 104 ? 14.136 -11.040 -12.168 1.00 48.47 104 TRP A N 1
ATOM 851 C CA . TRP A 1 104 ? 14.108 -9.791 -11.380 1.00 48.47 104 TRP A CA 1
ATOM 852 C C . TRP A 1 104 ? 13.761 -9.954 -9.881 1.00 48.47 104 TRP A C 1
ATOM 854 O O . TRP A 1 104 ? 13.972 -9.027 -9.100 1.00 48.47 104 TRP A O 1
ATOM 864 N N . ALA A 1 105 ? 13.282 -11.131 -9.460 1.00 46.34 105 ALA A N 1
ATOM 865 C CA . ALA A 1 105 ? 13.065 -11.499 -8.060 1.00 46.34 105 ALA A CA 1
ATOM 866 C C . ALA A 1 105 ? 14.360 -11.873 -7.299 1.00 46.34 105 ALA A C 1
ATOM 868 O O . ALA A 1 105 ? 14.324 -11.997 -6.076 1.00 46.34 105 ALA A O 1
ATOM 869 N N . GLN A 1 106 ? 15.502 -12.040 -7.983 1.00 39.38 106 GLN A N 1
ATOM 870 C CA . GLN A 1 106 ? 16.720 -12.615 -7.390 1.00 39.38 106 GLN A CA 1
ATOM 871 C C . GLN A 1 106 ? 17.896 -11.635 -7.175 1.00 39.38 106 GLN A C 1
ATOM 873 O O . GLN A 1 106 ? 18.861 -12.009 -6.517 1.00 39.38 106 GLN A O 1
ATOM 878 N N . GLU A 1 107 ? 17.815 -10.368 -7.610 1.00 40.97 107 GLU A N 1
ATOM 879 C CA . GLU A 1 107 ? 18.933 -9.395 -7.482 1.00 40.97 107 GLU A CA 1
ATOM 880 C C . GLU A 1 107 ? 18.758 -8.312 -6.396 1.00 40.97 107 GLU A C 1
ATOM 882 O O . GLU A 1 107 ? 19.663 -7.530 -6.100 1.00 40.97 107 GLU A O 1
ATOM 887 N N . ARG A 1 108 ? 17.595 -8.219 -5.757 1.00 48.28 108 ARG A N 1
ATOM 888 C CA . ARG A 1 108 ? 17.182 -6.961 -5.123 1.00 48.28 108 ARG A CA 1
ATOM 889 C C . ARG A 1 108 ? 17.394 -6.985 -3.613 1.00 48.28 108 ARG A C 1
ATOM 891 O O . ARG A 1 108 ? 16.482 -7.395 -2.910 1.00 48.28 108 ARG A O 1
ATOM 898 N N . MET A 1 109 ? 18.564 -6.579 -3.103 1.00 49.19 109 MET A N 1
ATOM 899 C CA . MET A 1 109 ? 18.713 -5.818 -1.827 1.00 49.19 109 MET A CA 1
ATOM 900 C C . MET A 1 109 ? 20.166 -5.461 -1.435 1.00 49.19 109 MET A C 1
ATOM 902 O O . MET A 1 109 ? 20.406 -5.067 -0.299 1.00 49.19 109 MET A O 1
ATOM 906 N N . GLN A 1 110 ? 21.126 -5.493 -2.363 1.00 42.66 110 GLN A N 1
ATOM 907 C CA . GLN A 1 110 ? 22.369 -4.718 -2.232 1.00 42.66 110 GLN A CA 1
ATOM 908 C C . GLN A 1 110 ? 22.697 -4.071 -3.584 1.00 42.66 110 GLN A C 1
ATOM 910 O O . GLN A 1 110 ? 23.371 -4.663 -4.415 1.00 42.66 110 GLN A O 1
ATOM 915 N N . GLY A 1 111 ? 22.140 -2.880 -3.833 1.00 53.97 111 GLY A N 1
ATOM 916 C CA . GLY A 1 111 ? 22.402 -2.079 -5.040 1.00 53.97 111 GLY A CA 1
ATOM 917 C C . GLY A 1 111 ? 21.154 -1.559 -5.752 1.00 53.97 111 GLY A C 1
ATOM 918 O O . GLY A 1 111 ? 21.234 -0.559 -6.460 1.00 53.97 111 GLY A O 1
ATOM 919 N N . GLU A 1 112 ? 19.993 -2.178 -5.527 1.00 67.94 112 GLU A N 1
ATOM 920 C CA . GLU A 1 112 ? 18.773 -1.730 -6.186 1.00 67.94 112 GLU A CA 1
ATOM 921 C C . GLU A 1 112 ? 18.202 -0.448 -5.577 1.00 67.94 112 GLU A C 1
ATOM 923 O O . GLU A 1 112 ? 17.750 -0.448 -4.427 1.00 67.94 112 GLU A O 1
ATOM 928 N N . LYS A 1 113 ? 18.097 0.592 -6.408 1.00 78.50 113 LYS A N 1
ATOM 929 C CA . LYS A 1 113 ? 17.526 1.888 -6.033 1.00 78.50 113 LYS A CA 1
ATOM 930 C C . LYS A 1 113 ? 16.133 2.150 -6.597 1.00 78.50 113 LYS A C 1
ATOM 932 O O . LYS A 1 113 ? 15.481 3.053 -6.090 1.00 78.50 113 LYS A O 1
ATOM 937 N N . ASN A 1 114 ? 15.668 1.403 -7.601 1.00 88.94 114 ASN A N 1
ATOM 938 C CA . ASN A 1 114 ? 14.360 1.630 -8.208 1.00 88.94 114 ASN A CA 1
ATOM 939 C C . ASN A 1 114 ? 13.232 1.271 -7.213 1.00 88.94 114 ASN A C 1
ATOM 941 O O . ASN A 1 114 ? 13.077 0.087 -6.871 1.00 88.94 114 ASN A O 1
ATOM 945 N N . PRO A 1 115 ? 12.427 2.261 -6.775 1.00 90.94 115 PRO A N 1
ATOM 946 C CA . PRO A 1 115 ? 11.298 2.069 -5.864 1.00 90.94 115 PRO A CA 1
ATOM 947 C C . PRO A 1 115 ? 10.319 0.974 -6.303 1.00 90.94 115 PRO A C 1
ATOM 949 O O . PRO A 1 115 ? 9.817 0.226 -5.463 1.00 90.94 115 PRO A O 1
ATOM 952 N N . ALA A 1 116 ? 10.106 0.821 -7.614 1.00 92.88 116 ALA A N 1
ATOM 953 C CA . ALA A 1 116 ? 9.133 -0.102 -8.188 1.00 92.88 116 ALA A CA 1
ATOM 954 C C . ALA A 1 116 ? 9.318 -1.548 -7.712 1.00 92.88 116 ALA A C 1
ATOM 956 O O . ALA A 1 116 ? 8.338 -2.234 -7.447 1.00 92.88 116 ALA A O 1
ATOM 957 N N . VAL A 1 117 ? 10.547 -2.043 -7.536 1.00 89.88 117 VAL A N 1
ATOM 958 C CA . VAL A 1 117 ? 10.709 -3.449 -7.112 1.00 89.88 117 VAL A CA 1
ATOM 959 C C . VAL A 1 117 ? 10.678 -3.648 -5.621 1.00 89.88 117 VAL A C 1
ATOM 961 O O . VAL A 1 117 ? 10.241 -4.706 -5.177 1.00 89.88 117 VAL A O 1
ATOM 964 N N . HIS A 1 118 ? 11.062 -2.651 -4.832 1.00 89.19 118 HIS A N 1
ATOM 965 C CA . HIS A 1 118 ? 10.787 -2.719 -3.399 1.00 89.19 118 HIS A CA 1
ATOM 966 C C . HIS A 1 118 ? 9.274 -2.766 -3.159 1.00 89.19 118 HIS A C 1
ATOM 968 O O . HIS A 1 118 ? 8.807 -3.581 -2.366 1.00 89.19 118 HIS A O 1
ATOM 974 N N . GLN A 1 119 ? 8.516 -2.002 -3.949 1.00 93.25 119 GLN A N 1
ATOM 975 C CA . GLN A 1 119 ? 7.058 -2.025 -3.978 1.00 93.25 119 GLN A CA 1
ATOM 976 C C . GLN A 1 119 ? 6.488 -3.385 -4.422 1.00 93.25 119 GLN A C 1
ATOM 978 O O . GLN A 1 119 ? 5.651 -3.944 -3.718 1.00 93.25 119 GLN A O 1
ATOM 983 N N . LEU A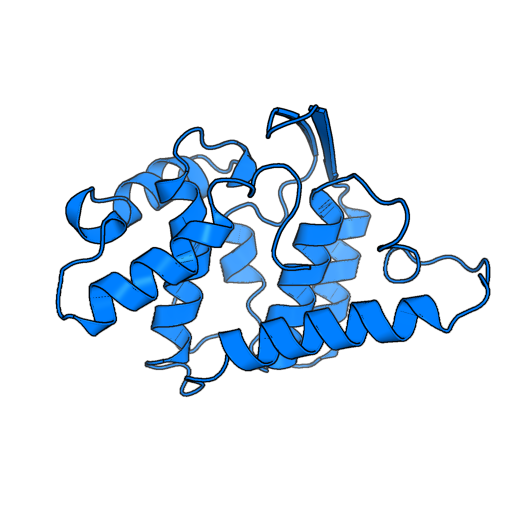 1 120 ? 6.962 -3.980 -5.525 1.00 94.81 120 LEU A N 1
ATOM 984 C CA . LEU A 1 120 ? 6.506 -5.319 -5.944 1.00 94.81 120 LEU A CA 1
ATOM 985 C C . LEU A 1 120 ? 6.875 -6.412 -4.933 1.00 94.81 120 LEU A C 1
ATOM 987 O O . LEU A 1 120 ? 6.084 -7.327 -4.698 1.00 94.81 120 LEU A O 1
ATOM 991 N N . ASN A 1 121 ? 8.056 -6.320 -4.312 1.00 93.19 121 ASN A N 1
ATOM 992 C CA . ASN A 1 121 ? 8.450 -7.228 -3.238 1.00 93.19 121 ASN A CA 1
ATOM 993 C C . ASN A 1 121 ? 7.509 -7.083 -2.042 1.00 93.19 121 ASN A C 1
ATOM 995 O O . ASN A 1 121 ? 7.071 -8.087 -1.494 1.00 93.19 121 ASN A O 1
ATOM 999 N N . PHE A 1 122 ? 7.149 -5.851 -1.675 1.00 95.62 122 PHE A N 1
ATOM 1000 C CA . PHE A 1 122 ? 6.166 -5.606 -0.628 1.00 95.62 122 PHE A CA 1
ATOM 1001 C C . PHE A 1 122 ? 4.818 -6.256 -0.944 1.00 95.62 122 PHE A C 1
ATOM 1003 O O . PHE A 1 122 ? 4.307 -6.998 -0.110 1.00 95.62 122 PHE A O 1
ATOM 1010 N N . VAL A 1 123 ? 4.278 -6.050 -2.148 1.00 96.94 123 VAL A N 1
ATOM 1011 C CA . VAL A 1 123 ? 2.996 -6.642 -2.561 1.00 96.94 123 VAL A CA 1
ATOM 1012 C C . VAL A 1 123 ? 3.039 -8.168 -2.490 1.00 96.94 123 VAL A C 1
ATOM 1014 O O . VAL A 1 123 ? 2.158 -8.785 -1.887 1.00 96.94 123 VAL A O 1
ATOM 1017 N N . LYS A 1 124 ? 4.080 -8.781 -3.064 1.00 96.19 124 LYS A N 1
ATOM 1018 C CA . LYS A 1 124 ? 4.257 -10.237 -3.059 1.00 96.19 124 LYS A CA 1
ATOM 1019 C C . LYS A 1 124 ? 4.356 -10.780 -1.634 1.00 96.19 124 LYS A C 1
ATOM 1021 O O . LYS A 1 124 ? 3.601 -11.682 -1.285 1.00 96.19 124 LYS A O 1
ATOM 1026 N N . THR A 1 125 ? 5.226 -10.206 -0.803 1.00 96.00 125 THR A N 1
ATOM 1027 C CA . THR A 1 125 ? 5.422 -10.659 0.581 1.00 96.00 125 THR A CA 1
ATOM 1028 C C . THR A 1 125 ? 4.176 -10.434 1.437 1.00 96.00 125 THR A C 1
ATOM 1030 O O . THR A 1 125 ? 3.818 -11.305 2.222 1.00 96.00 125 THR A O 1
ATOM 1033 N N . ALA A 1 126 ? 3.451 -9.328 1.244 1.00 97.81 126 ALA A N 1
ATOM 1034 C CA . ALA A 1 126 ? 2.178 -9.097 1.920 1.00 97.81 126 ALA A CA 1
ATOM 1035 C C . ALA A 1 126 ? 1.150 -10.187 1.576 1.00 97.81 126 ALA A C 1
ATOM 1037 O O . ALA A 1 126 ? 0.473 -10.685 2.475 1.00 97.81 126 ALA A O 1
ATOM 1038 N N . CYS A 1 127 ? 1.060 -10.610 0.309 1.00 98.12 127 CYS A N 1
ATOM 1039 C CA . CYS A 1 127 ? 0.190 -11.721 -0.088 1.00 98.12 127 CYS A CA 1
ATOM 1040 C C . CYS A 1 127 ? 0.647 -13.057 0.526 1.00 98.12 127 CYS A C 1
ATOM 1042 O O . CYS A 1 127 ? -0.169 -13.812 1.054 1.00 98.12 127 CYS A O 1
ATOM 1044 N N . GLU A 1 128 ? 1.953 -13.338 0.496 1.00 95.88 128 GLU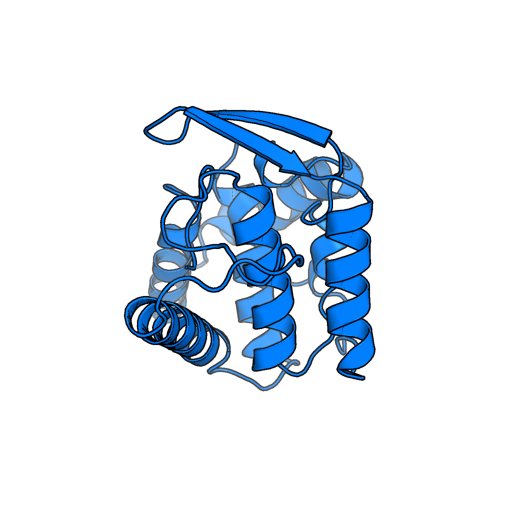 A N 1
ATOM 1045 C CA . GLU A 1 128 ? 2.548 -14.568 1.038 1.00 95.88 128 GLU A CA 1
ATOM 1046 C C . GLU A 1 128 ? 2.289 -14.727 2.537 1.00 95.88 128 GLU A C 1
ATOM 1048 O O . GLU A 1 128 ? 1.783 -15.766 2.964 1.00 95.88 128 GLU A O 1
ATOM 1053 N N . VAL A 1 129 ? 2.599 -13.690 3.317 1.00 96.69 129 VAL A N 1
ATOM 1054 C CA . VAL A 1 129 ? 2.461 -13.677 4.779 1.00 96.69 129 VAL A CA 1
ATOM 1055 C C . VAL A 1 129 ? 0.994 -13.736 5.184 1.00 96.69 129 VAL A C 1
ATOM 1057 O O . VAL A 1 129 ? 0.606 -14.546 6.022 1.00 96.69 129 VAL A O 1
ATOM 1060 N N . SER A 1 130 ? 0.143 -12.931 4.546 1.00 97.50 130 SER A N 1
ATOM 1061 C CA . SER A 1 130 ? -1.278 -12.893 4.897 1.00 97.50 130 SER A CA 1
ATOM 1062 C C . SER A 1 130 ? -2.078 -14.107 4.433 1.00 97.50 130 SER A C 1
ATOM 1064 O O . SER A 1 130 ? -3.190 -14.325 4.919 1.00 97.50 130 SER A O 1
ATOM 1066 N N . ARG A 1 131 ? -1.556 -14.870 3.462 1.00 97.62 131 ARG A N 1
ATOM 1067 C CA . ARG A 1 131 ? -2.296 -15.904 2.723 1.00 97.62 131 ARG A CA 1
ATOM 1068 C C . ARG A 1 131 ? -3.572 -15.365 2.062 1.00 97.62 131 ARG A C 1
ATOM 1070 O O . ARG A 1 131 ? -4.571 -16.081 1.946 1.00 97.62 131 ARG A O 1
ATOM 1077 N N . VAL A 1 132 ? -3.544 -14.106 1.628 1.00 98.25 132 VAL A N 1
ATOM 1078 C CA . VAL A 1 132 ? -4.638 -13.421 0.927 1.00 98.25 132 VAL A CA 1
ATOM 1079 C C . VAL A 1 132 ? -4.100 -12.804 -0.361 1.00 98.25 132 VAL A C 1
ATOM 1081 O O . VAL A 1 132 ? -3.048 -12.174 -0.366 1.00 98.25 132 VAL A O 1
ATOM 1084 N N . ASP A 1 133 ? -4.826 -12.969 -1.463 1.00 98.44 133 ASP A N 1
ATOM 1085 C CA . ASP A 1 133 ? -4.524 -12.291 -2.720 1.00 98.44 133 ASP A CA 1
ATOM 1086 C C . ASP A 1 133 ? -4.950 -10.816 -2.637 1.00 98.44 133 ASP A C 1
ATOM 1088 O O . ASP A 1 133 ? -6.117 -10.477 -2.822 1.00 98.44 133 ASP A O 1
ATOM 1092 N N . LEU A 1 134 ? -3.988 -9.935 -2.366 1.00 98.62 134 LEU A N 1
ATOM 1093 C CA . LEU A 1 134 ? -4.190 -8.488 -2.247 1.00 98.62 134 LEU A CA 1
ATOM 1094 C C . LEU A 1 134 ? -3.973 -7.739 -3.575 1.00 98.62 134 LEU A C 1
ATOM 1096 O O . LEU A 1 134 ? -3.924 -6.509 -3.579 1.00 98.62 134 LEU A O 1
ATOM 1100 N N . THR A 1 135 ? -3.820 -8.440 -4.705 1.00 98.25 135 THR A N 1
ATOM 1101 C CA . THR A 1 135 ? -3.439 -7.804 -5.979 1.00 98.25 135 THR A CA 1
ATOM 1102 C C . THR A 1 135 ? -4.422 -6.724 -6.418 1.00 98.25 135 THR A C 1
ATOM 1104 O O . THR A 1 135 ? -3.980 -5.628 -6.740 1.00 98.25 135 THR A O 1
ATOM 1107 N N . ASP A 1 136 ? -5.732 -6.972 -6.356 1.00 98.25 136 ASP A N 1
ATOM 1108 C CA . ASP A 1 136 ? -6.745 -5.986 -6.770 1.00 98.25 136 ASP A CA 1
ATOM 1109 C C . ASP A 1 136 ? -6.741 -4.738 -5.871 1.00 98.25 136 ASP A C 1
ATOM 1111 O O . ASP A 1 136 ? -6.959 -3.622 -6.340 1.00 98.25 136 ASP A O 1
ATOM 1115 N N . PHE A 1 137 ? -6.470 -4.915 -4.574 1.00 98.62 137 PHE A N 1
ATOM 1116 C CA . PHE A 1 137 ? -6.348 -3.810 -3.623 1.00 98.62 137 PHE A CA 1
ATOM 1117 C C . PHE A 1 137 ? -5.157 -2.910 -3.970 1.00 98.62 137 PHE A C 1
ATOM 1119 O O . PHE A 1 137 ? -5.296 -1.691 -4.061 1.00 98.62 137 PHE A O 1
ATOM 1126 N N . PHE A 1 138 ? -3.998 -3.517 -4.221 1.00 98.62 138 PHE A N 1
ATOM 1127 C CA . PHE A 1 138 ? -2.790 -2.797 -4.607 1.00 98.62 138 PHE A CA 1
ATOM 1128 C C . PHE A 1 138 ? -2.910 -2.141 -5.990 1.00 98.62 138 PHE A C 1
ATOM 1130 O O . PHE A 1 138 ? -2.427 -1.025 -6.180 1.00 98.62 138 PHE A O 1
ATOM 1137 N N . ASP A 1 139 ? -3.603 -2.784 -6.935 1.00 98.12 139 ASP A N 1
ATOM 1138 C CA . ASP A 1 139 ? -3.874 -2.239 -8.271 1.00 98.12 139 ASP A CA 1
ATOM 1139 C C . ASP A 1 139 ? -4.674 -0.935 -8.196 1.00 98.12 139 ASP A C 1
ATOM 1141 O O . ASP A 1 139 ? -4.295 0.051 -8.824 1.00 98.12 139 ASP A O 1
ATOM 1145 N N . LYS A 1 140 ? -5.715 -0.888 -7.349 1.00 98.31 140 LYS A N 1
ATOM 1146 C CA . LYS A 1 140 ? -6.521 0.326 -7.130 1.00 98.31 140 LYS A CA 1
ATOM 1147 C C . LYS A 1 140 ? -5.686 1.508 -6.636 1.00 98.31 140 LYS A C 1
ATOM 1149 O O . LYS A 1 140 ? -5.903 2.622 -7.091 1.00 98.31 140 LYS A O 1
ATOM 1154 N N . TYR A 1 141 ? -4.726 1.273 -5.741 1.00 98.56 141 TYR A N 1
ATOM 1155 C CA . TYR A 1 141 ? -3.822 2.310 -5.225 1.00 98.56 141 TYR A CA 1
ATOM 1156 C C . TYR A 1 141 ? -2.608 2.588 -6.132 1.00 98.56 141 TYR A C 1
ATOM 1158 O O . TYR A 1 141 ? -1.678 3.289 -5.734 1.00 98.56 141 TYR A O 1
ATOM 1166 N N . GLY A 1 142 ? -2.566 2.027 -7.342 1.00 97.94 142 GLY A N 1
ATOM 1167 C CA . GLY A 1 142 ? -1.496 2.304 -8.298 1.00 97.94 142 GLY A CA 1
ATOM 1168 C C . GLY A 1 142 ? -0.143 1.680 -7.936 1.00 97.94 142 GLY A C 1
ATOM 1169 O O . GLY A 1 142 ? 0.885 2.104 -8.460 1.00 97.94 142 GLY A O 1
ATOM 1170 N N . PHE A 1 143 ? -0.105 0.633 -7.100 1.00 97.88 143 PHE A N 1
ATOM 1171 C CA . PHE A 1 143 ? 1.129 -0.129 -6.829 1.00 97.88 143 PHE A CA 1
ATOM 1172 C C . PHE A 1 143 ? 1.648 -0.893 -8.065 1.00 97.88 143 PHE A C 1
ATOM 1174 O O . PHE A 1 143 ? 2.762 -1.417 -8.062 1.00 97.88 143 PHE A O 1
ATOM 1181 N N . PHE A 1 144 ? 0.854 -0.969 -9.130 1.00 97.75 144 PHE A N 1
ATOM 1182 C CA . PHE A 1 144 ? 1.244 -1.546 -10.415 1.00 97.75 144 PHE A CA 1
ATOM 1183 C C . PHE A 1 144 ? 1.252 -0.505 -11.541 1.00 97.75 144 PHE A C 1
ATOM 1185 O O . PHE A 1 144 ? 1.164 -0.864 -12.710 1.00 97.75 144 PHE A O 1
ATOM 1192 N N . TYR A 1 145 ? 1.343 0.787 -11.206 1.00 97.88 145 TYR A N 1
ATOM 1193 C CA . TYR A 1 145 ? 1.406 1.854 -12.201 1.00 97.88 145 TYR A CA 1
ATOM 1194 C C . TYR A 1 145 ? 2.642 1.686 -13.098 1.00 97.88 145 TYR A C 1
ATOM 1196 O O . TYR A 1 145 ? 3.776 1.782 -12.624 1.00 97.88 145 TYR A O 1
ATOM 1204 N N . VAL A 1 146 ? 2.422 1.428 -14.386 1.00 97.81 146 VAL A N 1
ATOM 1205 C CA . VAL A 1 146 ? 3.474 1.266 -15.399 1.00 97.81 146 VAL A CA 1
ATOM 1206 C C . VAL A 1 146 ? 3.880 2.639 -15.923 1.00 97.81 146 VAL A C 1
ATOM 1208 O O . VAL A 1 146 ? 3.034 3.425 -16.343 1.00 97.81 146 VAL A O 1
ATOM 1211 N N . GLY A 1 147 ? 5.177 2.927 -15.904 1.00 96.44 147 GLY A N 1
ATOM 1212 C CA . GLY A 1 147 ? 5.719 4.221 -16.299 1.00 96.44 147 GLY A CA 1
ATOM 1213 C C . GLY A 1 147 ? 6.974 4.590 -15.523 1.00 96.44 147 GLY A C 1
ATOM 1214 O O . GLY A 1 147 ? 7.502 3.793 -14.742 1.00 96.44 147 GLY A O 1
ATOM 1215 N N . GLU A 1 148 ? 7.433 5.819 -15.744 1.00 96.56 148 GLU A N 1
ATOM 1216 C CA . GLU A 1 148 ? 8.657 6.350 -15.151 1.00 96.56 148 GLU A CA 1
ATOM 1217 C C . GLU A 1 148 ? 8.427 7.744 -14.570 1.00 96.56 148 GLU A C 1
ATOM 1219 O O . GLU A 1 148 ? 7.722 8.563 -15.162 1.00 96.56 148 GLU A O 1
ATOM 1224 N N . PHE A 1 149 ? 9.014 8.009 -13.403 1.00 95.44 149 PHE A N 1
ATOM 1225 C CA . PHE A 1 149 ? 9.039 9.334 -12.784 1.00 95.44 149 PHE A CA 1
ATOM 1226 C C . PHE A 1 149 ? 10.177 9.444 -11.763 1.00 95.44 149 PHE A C 1
ATOM 1228 O O . PHE A 1 149 ? 10.718 8.441 -11.291 1.00 95.44 149 PHE A O 1
ATOM 1235 N N . GLU A 1 150 ? 10.544 10.676 -11.416 1.00 92.81 150 GLU A N 1
ATOM 1236 C CA . GLU A 1 150 ? 11.512 10.954 -10.355 1.00 92.81 150 GLU A CA 1
ATOM 1237 C C . GLU A 1 150 ? 10.804 11.225 -9.026 1.00 92.81 150 GLU A C 1
ATOM 1239 O O . GLU A 1 150 ? 9.732 11.829 -8.982 1.00 92.81 150 GLU A O 1
ATOM 1244 N N . LEU A 1 151 ? 11.433 10.793 -7.939 1.00 87.94 151 LEU A N 1
ATOM 1245 C CA . LEU A 1 151 ? 11.046 11.098 -6.568 1.00 87.94 151 LEU A CA 1
ATOM 1246 C C . LEU A 1 151 ? 12.226 11.767 -5.869 1.00 87.94 151 LEU A C 1
ATOM 1248 O O . LEU A 1 151 ? 13.359 11.301 -6.002 1.00 87.94 151 LEU A O 1
ATOM 1252 N N . ASP A 1 152 ? 11.953 12.822 -5.108 1.00 83.94 152 ASP A N 1
ATOM 1253 C CA . ASP A 1 152 ? 12.918 13.415 -4.184 1.00 83.94 152 ASP A CA 1
ATOM 1254 C C . ASP A 1 152 ? 12.462 13.127 -2.751 1.00 83.94 152 ASP A C 1
ATOM 1256 O O . ASP A 1 152 ? 11.446 13.646 -2.294 1.00 83.94 152 ASP A O 1
ATOM 1260 N N . ASP A 1 153 ? 13.171 12.222 -2.081 1.00 77.56 153 ASP A N 1
ATOM 1261 C CA . ASP A 1 153 ? 12.864 11.757 -0.726 1.00 77.56 153 ASP A CA 1
ATOM 1262 C C . ASP A 1 153 ? 14.179 11.556 0.032 1.00 77.56 153 ASP A C 1
ATOM 1264 O O . ASP A 1 153 ? 14.724 10.452 0.111 1.00 77.56 153 ASP A O 1
ATOM 1268 N N . TYR A 1 154 ? 14.757 12.669 0.494 1.00 76.19 154 TYR A N 1
ATOM 1269 C CA . TYR A 1 154 ? 16.125 12.731 1.027 1.00 76.19 154 TYR A CA 1
ATOM 1270 C C . TYR A 1 154 ? 17.184 12.246 0.018 1.00 76.19 154 TYR A C 1
ATOM 1272 O O . TYR A 1 154 ? 18.231 11.704 0.383 1.00 76.19 154 TYR A O 1
ATOM 1280 N N . GLY A 1 155 ? 16.906 12.441 -1.273 1.00 79.81 155 GLY A N 1
ATOM 1281 C CA . GLY A 1 155 ? 17.704 11.957 -2.390 1.00 79.81 155 GLY A CA 1
ATOM 1282 C C . GLY A 1 155 ? 16.837 11.656 -3.610 1.00 79.81 155 GLY A C 1
ATOM 1283 O O . GLY A 1 155 ? 15.651 11.355 -3.489 1.00 79.81 155 GLY A O 1
ATOM 1284 N N . LYS A 1 156 ? 17.450 11.708 -4.798 1.00 84.81 156 LYS A N 1
ATOM 1285 C CA . LYS A 1 156 ? 16.761 11.424 -6.060 1.00 84.81 156 LYS A CA 1
ATOM 1286 C C . LYS A 1 156 ? 16.663 9.925 -6.321 1.00 84.81 156 LYS A C 1
ATOM 1288 O O . LYS A 1 156 ? 17.685 9.236 -6.382 1.00 84.81 156 LYS A O 1
ATOM 1293 N N . TYR A 1 157 ? 15.446 9.449 -6.551 1.00 87.19 157 TYR A N 1
ATOM 1294 C CA . TYR A 1 157 ? 15.143 8.089 -6.982 1.00 87.19 157 TYR A CA 1
ATOM 1295 C C . TYR A 1 157 ? 14.421 8.119 -8.322 1.00 87.19 157 TYR A C 1
ATOM 1297 O O . TYR A 1 157 ? 13.552 8.955 -8.551 1.00 87.19 157 TYR A O 1
ATOM 1305 N N . THR A 1 158 ? 14.744 7.164 -9.186 1.00 91.94 158 THR A N 1
ATOM 1306 C CA . THR A 1 158 ? 14.030 6.955 -10.446 1.00 91.94 158 THR A CA 1
ATOM 1307 C C . THR A 1 158 ? 13.104 5.760 -10.280 1.00 91.94 158 THR A C 1
ATOM 1309 O O . THR A 1 158 ? 13.568 4.625 -10.133 1.00 91.94 158 THR A O 1
ATOM 1312 N N . TYR A 1 159 ? 11.798 6.017 -10.273 1.00 94.31 159 TYR A N 1
ATOM 1313 C CA . TYR A 1 159 ? 10.786 4.982 -10.425 1.00 94.31 159 TYR A CA 1
ATOM 1314 C C . TYR A 1 159 ? 10.744 4.557 -11.889 1.00 94.31 159 TYR A C 1
ATOM 1316 O O . TYR A 1 159 ? 10.619 5.401 -12.772 1.00 94.31 159 TYR A O 1
ATOM 1324 N N . SER A 1 160 ? 10.821 3.253 -12.136 1.00 95.19 160 SER A N 1
ATOM 1325 C CA . SER A 1 160 ? 10.563 2.672 -13.453 1.00 95.19 160 SER A CA 1
ATOM 1326 C C . SER A 1 160 ? 9.870 1.325 -13.280 1.00 95.19 160 SER A C 1
ATOM 1328 O O . SER A 1 160 ? 10.394 0.423 -12.622 1.00 95.19 160 SER A O 1
ATOM 1330 N N . MET A 1 161 ? 8.666 1.198 -13.824 1.00 95.31 161 MET A N 1
ATOM 1331 C CA . MET A 1 161 ? 7.861 -0.019 -13.770 1.00 95.31 161 MET A CA 1
ATOM 1332 C C . MET A 1 161 ? 7.434 -0.392 -15.183 1.00 95.31 161 MET A C 1
ATOM 1334 O O . MET A 1 161 ? 6.817 0.424 -15.867 1.00 95.31 161 MET A O 1
ATOM 1338 N N . THR A 1 162 ? 7.715 -1.628 -15.596 1.00 95.31 162 THR A N 1
ATOM 1339 C CA . THR A 1 162 ? 7.292 -2.170 -16.894 1.00 95.31 162 THR A CA 1
ATOM 1340 C C . THR A 1 162 ? 6.122 -3.145 -16.740 1.00 95.31 162 THR A C 1
ATOM 1342 O O . THR A 1 162 ? 5.865 -3.655 -15.644 1.00 95.31 162 THR A O 1
ATOM 1345 N N . ASN A 1 163 ? 5.420 -3.439 -17.840 1.00 96.31 163 ASN A N 1
ATOM 1346 C CA . ASN A 1 163 ? 4.341 -4.434 -17.838 1.00 96.31 163 ASN A CA 1
ATOM 1347 C C . ASN A 1 163 ? 4.852 -5.818 -17.418 1.00 96.31 163 ASN A C 1
ATOM 1349 O O . ASN A 1 163 ? 4.211 -6.495 -16.623 1.00 96.31 163 ASN A O 1
ATOM 1353 N N . GLU A 1 164 ? 6.045 -6.211 -17.866 1.00 94.31 164 GLU A N 1
ATOM 1354 C CA . GLU A 1 164 ? 6.636 -7.516 -17.560 1.00 94.31 164 GLU A CA 1
ATOM 1355 C C . GLU A 1 164 ? 6.889 -7.685 -16.056 1.00 94.31 164 GLU A C 1
ATOM 1357 O O . GLU A 1 164 ? 6.698 -8.772 -15.509 1.00 94.31 164 GLU A O 1
ATOM 1362 N N . MET A 1 165 ? 7.289 -6.609 -15.367 1.00 93.19 165 MET A N 1
ATOM 1363 C CA . MET A 1 165 ? 7.479 -6.613 -13.914 1.00 93.19 165 MET A CA 1
ATOM 1364 C C . MET A 1 165 ? 6.148 -6.823 -13.181 1.00 93.19 165 MET A C 1
ATOM 1366 O O . MET A 1 165 ? 6.065 -7.637 -12.256 1.00 93.19 165 MET A O 1
ATOM 1370 N N . VAL A 1 166 ? 5.102 -6.113 -13.613 1.00 96.25 166 VAL A N 1
ATOM 1371 C CA . VAL A 1 166 ? 3.745 -6.231 -13.060 1.00 96.25 166 VAL A CA 1
ATOM 1372 C C . VAL A 1 166 ? 3.187 -7.632 -13.295 1.00 96.25 166 VAL A C 1
ATOM 1374 O O . VAL A 1 166 ? 2.738 -8.278 -12.346 1.00 96.25 166 VAL A O 1
ATOM 1377 N N . ASP A 1 167 ? 3.255 -8.125 -14.530 1.00 95.31 167 ASP A N 1
ATOM 1378 C CA . ASP A 1 167 ? 2.726 -9.430 -14.923 1.00 95.31 167 ASP A CA 1
ATOM 1379 C C . ASP A 1 167 ? 3.412 -10.557 -14.167 1.00 95.31 167 ASP A C 1
ATOM 1381 O O . ASP A 1 167 ? 2.749 -11.447 -13.634 1.00 95.31 167 ASP A O 1
ATOM 1385 N N . ALA A 1 168 ? 4.736 -10.498 -14.041 1.00 93.62 168 ALA A N 1
ATOM 1386 C CA . ALA A 1 168 ? 5.477 -11.509 -13.312 1.00 93.62 168 ALA A CA 1
ATOM 1387 C C . ALA A 1 168 ? 5.159 -11.478 -11.802 1.00 93.62 168 ALA A C 1
ATOM 1389 O O . ALA A 1 168 ? 5.061 -12.537 -11.179 1.00 93.62 168 ALA A O 1
ATOM 1390 N N . CYS A 1 169 ? 4.933 -10.299 -11.208 1.00 94.62 169 CYS A N 1
ATOM 1391 C CA . CYS A 1 169 ? 4.476 -10.187 -9.820 1.00 94.62 169 CYS A CA 1
ATOM 1392 C C . CYS A 1 169 ? 3.062 -10.766 -9.639 1.00 94.62 169 CYS A C 1
ATOM 1394 O O . CYS A 1 169 ? 2.856 -11.634 -8.786 1.00 94.62 169 CYS A O 1
ATOM 1396 N N . LYS A 1 170 ? 2.100 -10.361 -10.481 1.00 96.12 170 LYS A N 1
ATOM 1397 C CA . LYS A 1 170 ? 0.721 -10.875 -10.449 1.00 96.12 170 LYS A CA 1
ATOM 1398 C C . LYS A 1 170 ? 0.689 -12.389 -10.698 1.00 96.12 170 LYS A C 1
ATOM 1400 O O . LYS A 1 170 ? -0.044 -13.098 -10.013 1.00 96.12 170 LYS A O 1
ATOM 1405 N N . GLN A 1 171 ? 1.514 -12.912 -11.606 1.00 95.56 171 GLN A N 1
ATOM 1406 C CA . GLN A 1 171 ? 1.632 -14.351 -11.856 1.00 95.56 171 GLN A CA 1
ATOM 1407 C C . GLN A 1 171 ? 2.208 -15.103 -10.652 1.00 95.56 171 GLN A C 1
ATOM 1409 O O . GLN A 1 171 ? 1.701 -16.171 -10.308 1.00 95.56 171 GLN A O 1
ATOM 1414 N N . ALA A 1 172 ? 3.225 -14.552 -9.981 1.00 93.88 172 ALA A N 1
ATOM 1415 C CA . ALA A 1 172 ? 3.773 -15.152 -8.768 1.00 93.88 172 ALA A CA 1
ATOM 1416 C C . ALA A 1 172 ? 2.700 -15.283 -7.677 1.00 93.88 172 ALA A C 1
ATOM 1418 O O . ALA A 1 172 ? 2.580 -16.353 -7.087 1.00 93.88 172 ALA A O 1
ATOM 1419 N N . VAL A 1 173 ? 1.883 -14.245 -7.460 1.00 95.06 173 VAL A N 1
ATOM 1420 C CA . VAL A 1 173 ? 0.773 -14.292 -6.490 1.00 95.06 173 VAL A CA 1
ATOM 1421 C C . VAL A 1 173 ? -0.316 -15.276 -6.927 1.00 95.06 173 VAL A C 1
ATOM 1423 O O . VAL A 1 173 ? -0.770 -16.082 -6.118 1.00 95.06 173 VAL A O 1
ATOM 1426 N N . ARG A 1 174 ? -0.697 -15.296 -8.212 1.00 96.50 174 ARG A N 1
ATOM 1427 C CA . ARG A 1 174 ? -1.673 -16.270 -8.742 1.00 96.50 174 ARG A CA 1
ATOM 1428 C C . ARG A 1 174 ? -1.239 -17.715 -8.500 1.00 96.50 174 ARG A C 1
ATOM 1430 O O . ARG A 1 174 ? -2.057 -18.535 -8.093 1.00 96.50 174 ARG A O 1
ATOM 1437 N N . ASN A 1 175 ? 0.045 -18.018 -8.685 1.00 96.19 175 ASN A N 1
ATOM 1438 C CA . ASN A 1 175 ? 0.597 -19.357 -8.461 1.00 96.19 175 ASN A CA 1
ATOM 1439 C C . ASN A 1 175 ? 0.531 -19.810 -6.991 1.00 96.19 175 ASN A C 1
ATOM 1441 O O . ASN A 1 175 ? 0.646 -21.003 -6.723 1.00 96.19 175 ASN A O 1
ATOM 1445 N N . MET A 1 176 ? 0.329 -18.893 -6.039 1.00 96.06 176 MET A N 1
ATOM 1446 C CA . MET A 1 176 ? 0.135 -19.229 -4.623 1.00 96.06 176 MET A CA 1
ATOM 1447 C C . MET A 1 176 ? -1.287 -19.722 -4.316 1.00 96.06 176 MET A C 1
ATOM 1449 O O . MET A 1 176 ? -1.517 -20.225 -3.218 1.00 96.06 176 MET A O 1
ATOM 1453 N N . ASN A 1 177 ? -2.233 -19.586 -5.258 1.00 97.38 177 ASN A N 1
ATOM 1454 C CA . ASN A 1 177 ? -3.627 -20.022 -5.127 1.00 97.38 177 ASN A CA 1
ATOM 1455 C C . ASN A 1 177 ? -4.311 -19.506 -3.840 1.00 97.38 177 ASN A C 1
ATOM 1457 O O . ASN A 1 177 ? -4.950 -20.257 -3.101 1.00 97.38 177 ASN A O 1
ATOM 1461 N N . LEU A 1 178 ? -4.115 -18.218 -3.540 1.00 97.44 178 LEU A N 1
ATOM 1462 C CA . LEU A 1 178 ? -4.613 -17.580 -2.320 1.00 97.44 178 LEU A CA 1
ATOM 1463 C C . LEU A 1 178 ? -6.086 -17.180 -2.448 1.00 97.44 178 LEU A C 1
ATOM 1465 O O . LEU A 1 178 ? -6.583 -16.871 -3.531 1.00 97.44 178 LEU A O 1
ATOM 1469 N N . ARG A 1 179 ? -6.779 -17.113 -1.308 1.00 97.12 179 ARG A N 1
ATOM 1470 C CA . ARG A 1 179 ? -8.141 -16.568 -1.245 1.00 97.12 179 ARG A CA 1
ATOM 1471 C C . ARG A 1 179 ? -8.132 -15.060 -1.494 1.00 97.12 179 ARG A C 1
ATOM 1473 O O . ARG A 1 179 ? -7.238 -14.361 -1.020 1.00 97.12 179 ARG A O 1
ATOM 1480 N N . LYS A 1 180 ? -9.166 -14.548 -2.160 1.00 97.75 180 LYS A N 1
ATOM 1481 C CA . LYS A 1 180 ? -9.417 -13.103 -2.244 1.00 97.75 180 LYS A CA 1
ATOM 1482 C C . LYS A 1 180 ? -9.853 -12.542 -0.877 1.00 97.75 180 LYS A C 1
ATOM 1484 O O . LYS A 1 180 ? -10.293 -13.312 -0.013 1.00 97.75 180 LYS A O 1
ATOM 1489 N N . PRO A 1 181 ? -9.737 -11.222 -0.654 1.00 97.56 181 PRO A N 1
ATOM 1490 C CA . PRO A 1 181 ? -10.199 -10.596 0.572 1.00 97.56 181 PRO A CA 1
ATOM 1491 C C . PRO A 1 181 ? -11.710 -10.758 0.759 1.00 97.56 181 PRO A C 1
ATOM 1493 O O . PRO A 1 181 ? -12.459 -10.814 -0.213 1.00 97.56 181 PRO A O 1
ATOM 1496 N N . ALA A 1 182 ? -12.167 -10.817 2.012 1.00 96.12 182 ALA A N 1
ATOM 1497 C CA . ALA A 1 182 ? -13.589 -11.001 2.322 1.00 96.12 182 ALA A CA 1
ATOM 1498 C C . ALA A 1 182 ? -14.447 -9.764 1.997 1.00 96.12 182 ALA A C 1
ATOM 1500 O O . ALA A 1 182 ? -15.654 -9.883 1.802 1.00 96.12 182 ALA A O 1
ATOM 1501 N N . ILE A 1 183 ? -13.822 -8.587 1.962 1.00 97.38 183 ILE A N 1
ATOM 1502 C CA . ILE A 1 183 ? -14.436 -7.292 1.662 1.00 97.38 183 ILE A CA 1
ATOM 1503 C C . ILE A 1 183 ? -13.457 -6.446 0.846 1.00 97.38 183 ILE A C 1
ATOM 1505 O O . ILE A 1 183 ? -12.270 -6.760 0.771 1.00 97.38 183 ILE A O 1
ATOM 1509 N N . ASP A 1 184 ? -13.939 -5.345 0.278 1.00 97.62 184 ASP A N 1
ATOM 1510 C CA . ASP A 1 184 ? -13.078 -4.358 -0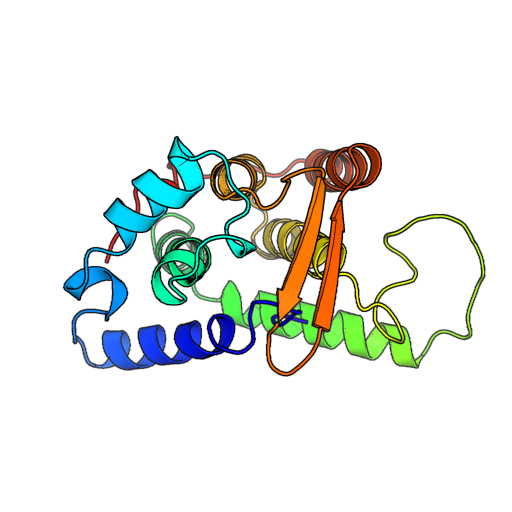.367 1.00 97.62 184 ASP A CA 1
ATOM 1511 C C . ASP A 1 184 ? -12.307 -3.543 0.682 1.00 97.62 184 ASP A C 1
ATOM 1513 O O . ASP A 1 184 ? -12.877 -2.701 1.369 1.00 97.62 184 ASP A O 1
ATOM 1517 N N . LEU A 1 185 ? -10.997 -3.774 0.801 1.00 97.88 185 LEU A N 1
ATOM 1518 C CA . LEU A 1 185 ? -10.147 -3.060 1.761 1.00 97.88 185 LEU A CA 1
ATOM 1519 C C . LEU A 1 185 ? -10.176 -1.539 1.561 1.00 97.88 185 LEU A C 1
ATOM 1521 O O . LEU A 1 185 ? -10.024 -0.802 2.531 1.00 97.88 185 LEU A O 1
ATOM 1525 N N . THR A 1 186 ? -10.405 -1.065 0.330 1.00 97.62 186 THR A N 1
ATOM 1526 C CA . THR A 1 186 ? -10.407 0.374 0.015 1.00 97.62 186 THR A CA 1
ATOM 1527 C C . THR A 1 186 ? -11.551 1.139 0.685 1.00 97.62 186 THR A C 1
ATOM 1529 O O . THR A 1 186 ? -11.514 2.367 0.736 1.00 97.62 186 THR A O 1
ATOM 1532 N N . THR A 1 187 ? -12.552 0.436 1.228 1.00 97.38 187 THR A N 1
ATOM 1533 C CA . THR A 1 187 ? -13.680 1.040 1.948 1.00 97.38 187 THR A CA 1
ATOM 1534 C C . THR A 1 187 ? -13.476 1.097 3.460 1.00 97.38 187 THR A C 1
ATOM 1536 O O . THR A 1 187 ? -14.355 1.595 4.157 1.00 97.38 187 THR A O 1
ATOM 1539 N N . LEU A 1 188 ? -12.377 0.549 3.986 1.00 97.81 188 LEU A N 1
ATOM 1540 C CA . LEU A 1 188 ? -12.125 0.514 5.425 1.00 97.81 188 LEU A CA 1
ATOM 1541 C C . LEU A 1 188 ? -11.678 1.878 5.954 1.00 97.81 188 LEU A C 1
ATOM 1543 O O . LEU A 1 188 ? -10.845 2.547 5.339 1.00 97.81 188 LEU A O 1
ATOM 1547 N N . THR A 1 189 ? -12.218 2.228 7.119 1.00 97.06 189 THR A N 1
ATOM 1548 C CA . THR A 1 189 ? -11.896 3.405 7.934 1.00 97.06 189 THR A CA 1
ATOM 1549 C C . THR A 1 189 ? -11.907 3.000 9.410 1.00 97.06 189 THR A C 1
ATOM 1551 O O . THR A 1 189 ? -12.517 1.984 9.754 1.00 97.06 189 THR A O 1
ATOM 1554 N N . ASP A 1 190 ? -11.265 3.778 10.277 1.00 92.81 190 ASP A N 1
ATOM 1555 C CA . ASP A 1 190 ? -11.163 3.550 11.726 1.00 92.81 190 ASP A CA 1
ATOM 1556 C C . ASP A 1 190 ? -11.862 4.605 12.587 1.00 92.81 190 ASP A C 1
ATOM 1558 O O . ASP A 1 190 ? -12.121 5.728 12.090 1.00 92.81 190 ASP A O 1
#

Sequence (190 aa):
MFNWGGLGEVSNNLFSLYVTRSFNNPTRISEQGNYKTAKEKIIDGKISFLQDPDVFNRLVPFWQLQLYFEGVGKNPDFYPDLFEEFRNQANSKSNVKQVKTTNWAQERMQGEKNPAVHQLNFVKTACEVSRVDLTDFFDKYGFFYVGEFELDDYGKYTYSMTNEMVDACKQAVRNMNLRKPAIDLTTLTD